Protein AF-0000000087546167 (afdb_homodimer)

pLDDT: mean 98.1, std 2.94, range [64.75, 98.94]

Structure (mmCIF, N/CA/C/O backbone):
data_AF-0000000087546167-model_v1
#
loop_
_entity.id
_entity.type
_entity.pdbx_description
1 polymer 'Gamma carbonic anhydrase family protein'
#
loop_
_atom_site.group_PDB
_atom_site.id
_atom_site.type_symbol
_atom_site.label_atom_id
_atom_site.label_alt_id
_atom_site.label_comp_id
_atom_site.label_asym_id
_atom_site.label_entity_id
_atom_site.label_seq_id
_atom_site.pdbx_PDB_ins_code
_atom_site.Cartn_x
_atom_site.Cartn_y
_atom_site.Cartn_z
_atom_site.occupancy
_atom_site.B_iso_or_equiv
_atom_site.auth_seq_id
_atom_site.auth_comp_id
_atom_site.auth_asym_id
_atom_site.auth_atom_id
_atom_site.pdbx_PDB_model_num
ATOM 1 N N . MET A 1 1 ? 15.227 -7.191 -2.482 1 91.5 1 MET A N 1
ATOM 2 C CA . MET A 1 1 ? 16.188 -8.242 -2.168 1 91.5 1 MET A CA 1
ATOM 3 C C . MET A 1 1 ? 15.711 -9.594 -2.693 1 91.5 1 MET A C 1
ATOM 5 O O . MET A 1 1 ? 14.547 -9.953 -2.516 1 91.5 1 MET A O 1
ATOM 9 N N . LYS A 1 2 ? 16.625 -10.305 -3.436 1 97.31 2 LYS A N 1
ATOM 10 C CA . LYS A 1 2 ? 16.344 -11.641 -3.941 1 97.31 2 LYS A CA 1
ATOM 11 C C . LYS A 1 2 ? 17.188 -12.688 -3.209 1 97.31 2 LYS A C 1
ATOM 13 O O . LYS A 1 2 ? 18.391 -12.508 -3.033 1 97.31 2 LYS A O 1
ATOM 18 N N . TYR A 1 3 ? 16.516 -13.75 -2.732 1 98.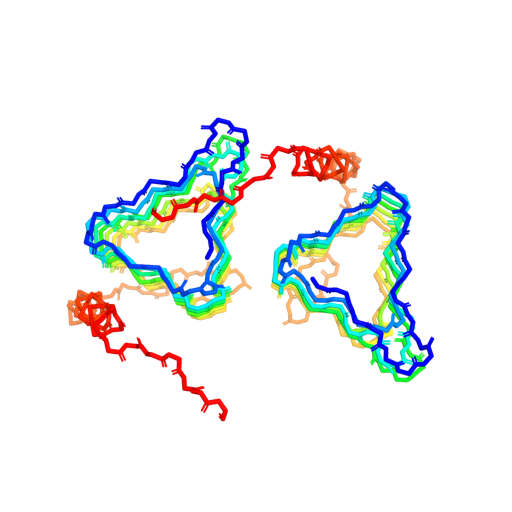31 3 TYR A N 1
ATOM 19 C CA . TYR A 1 3 ? 17.188 -14.789 -1.96 1 98.31 3 TYR A CA 1
ATOM 20 C C . TYR A 1 3 ? 17 -16.156 -2.605 1 98.31 3 TYR A C 1
ATOM 22 O O . TYR A 1 3 ? 15.883 -16.516 -2.984 1 98.31 3 TYR A O 1
ATOM 30 N N . ARG A 1 4 ? 18.109 -16.875 -2.713 1 97.75 4 ARG A N 1
ATOM 31 C CA . ARG A 1 4 ? 18.031 -18.297 -3.014 1 97.75 4 ARG A CA 1
ATOM 32 C C . ARG A 1 4 ? 17.688 -19.094 -1.766 1 97.75 4 ARG A C 1
ATOM 34 O O . ARG A 1 4 ? 18.078 -18.734 -0.655 1 97.75 4 ARG A O 1
ATOM 41 N N . LEU A 1 5 ? 16.953 -20.188 -1.962 1 98.12 5 LEU A N 1
ATOM 42 C CA . LEU A 1 5 ? 16.672 -21.141 -0.89 1 98.12 5 LEU A CA 1
ATOM 43 C C . LEU A 1 5 ? 16.984 -22.562 -1.332 1 98.12 5 LEU A C 1
ATOM 45 O O . LEU A 1 5 ? 16.203 -23.172 -2.051 1 98.12 5 LEU A O 1
ATOM 49 N N . GLY A 1 6 ? 18.172 -23.078 -0.866 1 97.62 6 GLY A N 1
ATOM 50 C CA . GLY A 1 6 ? 18.656 -24.297 -1.492 1 97.62 6 GLY A CA 1
ATOM 51 C C . GLY A 1 6 ? 18.875 -24.156 -2.986 1 97.62 6 GLY A C 1
ATOM 52 O O . GLY A 1 6 ? 19.578 -23.25 -3.43 1 97.62 6 GLY A O 1
ATOM 53 N N . ASP A 1 7 ? 18.234 -25 -3.668 1 97.38 7 ASP A N 1
ATOM 54 C CA . ASP A 1 7 ? 18.406 -24.984 -5.117 1 97.38 7 ASP A CA 1
ATOM 55 C C . ASP A 1 7 ? 17.375 -24.062 -5.77 1 97.38 7 ASP A C 1
ATOM 57 O O . ASP A 1 7 ? 17.5 -23.734 -6.953 1 97.38 7 ASP A O 1
ATOM 61 N N . ALA A 1 8 ? 16.391 -23.688 -5.02 1 97.38 8 ALA A N 1
ATOM 62 C CA . ALA A 1 8 ? 15.344 -22.812 -5.562 1 97.38 8 ALA A CA 1
ATOM 63 C C . ALA A 1 8 ? 15.844 -21.391 -5.715 1 97.38 8 ALA A C 1
ATOM 65 O O . ALA A 1 8 ? 16.5 -20.859 -4.816 1 97.38 8 ALA A O 1
ATOM 66 N N . ARG A 1 9 ? 15.492 -20.766 -6.883 1 98.19 9 ARG A N 1
ATOM 67 C CA . ARG A 1 9 ? 15.984 -19.422 -7.172 1 98.19 9 ARG A CA 1
ATOM 68 C C . ARG A 1 9 ? 14.867 -18.531 -7.727 1 98.19 9 ARG A C 1
ATOM 70 O O . ARG A 1 9 ? 13.938 -19.031 -8.359 1 98.19 9 ARG A O 1
ATOM 77 N N . VAL A 1 10 ? 15.016 -17.266 -7.5 1 98.75 10 VAL A N 1
ATOM 78 C CA . VAL A 1 10 ? 14.156 -16.266 -8.133 1 98.75 10 VAL A CA 1
ATOM 79 C C . VAL A 1 10 ? 14.555 -16.094 -9.594 1 98.75 10 VAL A C 1
ATOM 81 O O . VAL A 1 10 ? 15.727 -15.883 -9.906 1 98.75 10 VAL A O 1
ATOM 84 N N . GLU A 1 11 ? 13.602 -16.25 -10.438 1 98.75 11 GLU A N 1
ATOM 85 C CA . GLU A 1 11 ? 13.82 -16.062 -11.867 1 98.75 11 GLU A CA 1
ATOM 86 C C . GLU A 1 11 ? 13.109 -14.812 -12.375 1 98.75 11 GLU A C 1
ATOM 88 O O . GLU A 1 11 ? 11.891 -14.688 -12.242 1 98.75 11 GLU A O 1
ATOM 93 N N . THR A 1 12 ? 13.836 -13.914 -12.984 1 98.56 12 THR A N 1
ATOM 94 C CA . THR A 1 12 ? 13.227 -12.656 -13.414 1 98.56 12 THR A CA 1
ATOM 95 C C . THR A 1 12 ? 13.523 -12.391 -14.891 1 98.56 12 THR A C 1
ATOM 97 O O . THR A 1 12 ? 14.641 -12.625 -15.359 1 98.56 12 THR A O 1
ATOM 100 N N . HIS A 1 13 ? 12.461 -12.086 -15.656 1 98.62 13 HIS A N 1
ATOM 101 C CA . HIS A 1 13 ? 12.672 -11.555 -17 1 98.62 13 HIS A CA 1
ATOM 102 C C . HIS A 1 13 ? 13.461 -10.25 -16.969 1 98.62 13 HIS A C 1
ATOM 104 O O . HIS A 1 13 ? 13.273 -9.43 -16.062 1 98.62 13 HIS A O 1
ATOM 110 N N . PRO A 1 14 ? 14.289 -9.93 -17.969 1 98.31 14 PRO A N 1
ATOM 111 C CA . PRO A 1 14 ? 15.117 -8.711 -17.969 1 98.31 14 PRO A CA 1
ATOM 112 C C . PRO A 1 14 ? 14.281 -7.434 -17.938 1 98.31 14 PRO A C 1
ATOM 114 O O . PRO A 1 14 ? 14.75 -6.398 -17.453 1 98.31 14 PRO A O 1
ATOM 117 N N . GLN A 1 15 ? 13.07 -7.516 -18.328 1 98.56 15 GLN A N 1
ATOM 118 C CA . GLN A 1 15 ? 12.227 -6.332 -18.375 1 98.56 15 GLN A CA 1
ATOM 119 C C . GLN A 1 15 ? 11.305 -6.262 -17.172 1 98.56 15 GLN A C 1
ATOM 121 O O . GLN A 1 15 ? 10.375 -5.453 -17.125 1 98.56 15 GLN A O 1
ATOM 126 N N . SER A 1 16 ? 11.477 -7.098 -16.219 1 98.81 16 SER A N 1
ATOM 127 C CA . SER A 1 16 ? 10.758 -6.98 -14.953 1 98.81 16 SER A CA 1
ATOM 128 C C . SER A 1 16 ? 11.469 -6.02 -14.008 1 98.81 16 SER A C 1
ATOM 130 O O . SER A 1 16 ? 12.617 -5.645 -14.242 1 98.81 16 SER A O 1
ATOM 132 N N . TRP A 1 17 ? 10.688 -5.594 -13.016 1 98.88 17 TRP A N 1
ATOM 133 C CA . TRP A 1 17 ? 11.289 -4.668 -12.055 1 98.88 17 TRP A CA 1
ATOM 134 C C . TRP A 1 17 ? 10.891 -5.035 -10.633 1 98.88 17 TRP A C 1
ATOM 136 O O . TRP A 1 17 ? 9.734 -5.367 -10.367 1 98.88 17 TRP A O 1
ATOM 146 N N . VAL A 1 18 ? 11.875 -4.953 -9.703 1 98.88 18 VAL A N 1
ATOM 147 C CA . VAL A 1 18 ? 11.656 -5.223 -8.289 1 98.88 18 VAL A CA 1
ATOM 148 C C . VAL A 1 18 ? 12.188 -4.059 -7.453 1 98.88 18 VAL A C 1
ATOM 150 O O . VAL A 1 18 ? 13.344 -3.65 -7.602 1 98.88 18 VAL A O 1
ATOM 153 N N . ALA A 1 19 ? 11.289 -3.5 -6.578 1 98.69 19 ALA A N 1
ATOM 154 C CA . ALA A 1 19 ? 11.711 -2.426 -5.684 1 98.69 19 ALA A CA 1
ATOM 155 C C . ALA A 1 19 ? 12.867 -2.873 -4.797 1 98.69 19 ALA A C 1
ATOM 157 O O . ALA A 1 19 ? 12.953 -4.043 -4.422 1 98.69 19 ALA A O 1
ATOM 158 N N . PRO A 1 20 ? 13.727 -1.976 -4.309 1 97.56 20 PRO A N 1
ATOM 159 C CA . PRO A 1 20 ? 14.969 -2.32 -3.613 1 97.56 20 PRO A CA 1
ATOM 160 C C . PRO A 1 20 ? 14.727 -3.09 -2.316 1 97.56 20 PRO A C 1
ATOM 162 O O . PRO A 1 20 ? 15.57 -3.885 -1.899 1 97.56 20 PRO A O 1
ATOM 165 N N . ASN A 1 21 ? 13.625 -2.793 -1.69 1 97.75 21 ASN A N 1
ATOM 166 C CA . ASN A 1 21 ? 13.422 -3.424 -0.39 1 97.75 21 ASN A CA 1
ATOM 167 C C . ASN A 1 21 ? 12.297 -4.445 -0.431 1 97.75 21 ASN A C 1
ATOM 169 O O . ASN A 1 21 ? 11.703 -4.77 0.603 1 97.75 21 ASN A O 1
ATOM 173 N N . ALA A 1 22 ? 11.891 -4.855 -1.634 1 98.56 22 ALA A N 1
ATOM 174 C CA . ALA A 1 22 ? 11.016 -6.027 -1.736 1 98.56 22 ALA A CA 1
ATOM 175 C C . ALA A 1 22 ? 11.797 -7.312 -1.476 1 98.56 22 ALA A C 1
ATOM 177 O O . ALA A 1 22 ? 13.008 -7.367 -1.692 1 98.56 22 ALA A O 1
ATOM 178 N N . THR A 1 23 ? 11.031 -8.344 -0.945 1 98.81 23 THR A N 1
ATOM 179 C CA . THR A 1 23 ? 11.672 -9.617 -0.63 1 98.81 23 THR A CA 1
ATOM 180 C C . THR A 1 23 ? 11.109 -10.734 -1.497 1 98.81 23 THR A C 1
ATOM 182 O O . THR A 1 23 ? 9.914 -11.031 -1.433 1 98.81 23 THR A O 1
ATOM 185 N N . LEU A 1 24 ? 11.953 -11.297 -2.318 1 98.88 24 LEU A N 1
ATOM 186 C CA . LEU A 1 24 ? 11.602 -12.461 -3.125 1 98.88 24 LEU A CA 1
ATOM 187 C C . LEU A 1 24 ? 12.477 -13.656 -2.768 1 98.88 24 LEU A C 1
ATOM 189 O O . LEU A 1 24 ? 13.711 -13.555 -2.781 1 98.88 24 LEU A O 1
ATOM 193 N N . VAL A 1 25 ? 11.82 -14.805 -2.438 1 98.88 25 VAL A N 1
ATOM 194 C CA . VAL A 1 25 ? 12.57 -15.945 -1.921 1 98.88 25 VAL A CA 1
ATOM 195 C C . VAL A 1 25 ? 12.234 -17.203 -2.727 1 98.88 25 VAL A C 1
ATOM 197 O O . VAL A 1 25 ? 11.078 -17.609 -2.803 1 98.88 25 VAL A O 1
ATOM 200 N N . GLY A 1 26 ? 13.242 -17.844 -3.264 1 98.62 26 GLY A N 1
ATOM 201 C CA . GLY A 1 26 ? 13.086 -19.188 -3.801 1 98.62 26 GLY A CA 1
ATOM 202 C C . GLY A 1 26 ? 12.289 -19.219 -5.086 1 98.62 26 GLY A C 1
ATOM 203 O O . GLY A 1 26 ? 12.578 -18.484 -6.027 1 98.62 26 GLY A O 1
ATOM 204 N N . LYS A 1 27 ? 11.156 -20.031 -5.141 1 98.69 27 LYS A N 1
ATOM 205 C CA . LYS A 1 27 ? 10.391 -20.328 -6.352 1 98.69 27 LYS A CA 1
ATOM 206 C C . LYS A 1 27 ? 9.469 -19.172 -6.715 1 98.69 27 LYS A C 1
ATOM 208 O O . LYS A 1 27 ? 8.25 -19.281 -6.609 1 98.69 27 LYS A O 1
ATOM 213 N N . VAL A 1 28 ? 10.102 -18.141 -7.219 1 98.94 28 VAL A N 1
ATOM 214 C CA . VAL A 1 28 ? 9.391 -16.969 -7.723 1 98.94 28 VAL A CA 1
ATOM 215 C C . VAL A 1 28 ? 9.82 -16.688 -9.164 1 98.94 28 VAL A C 1
ATOM 217 O O . VAL A 1 28 ? 11.008 -16.719 -9.477 1 98.94 28 VAL A O 1
ATOM 220 N N . ARG A 1 29 ? 8.812 -16.5 -10 1 98.94 29 ARG A N 1
ATOM 221 C CA . ARG A 1 29 ? 9.094 -16.172 -11.398 1 98.94 29 ARG A CA 1
ATOM 222 C C . ARG A 1 29 ? 8.367 -14.906 -11.82 1 98.94 29 ARG A C 1
ATOM 224 O O . ARG A 1 29 ? 7.148 -14.797 -11.656 1 98.94 29 ARG A O 1
ATOM 231 N N . LEU A 1 30 ? 9.133 -13.922 -12.328 1 98.94 30 LEU A N 1
ATOM 232 C CA . LEU A 1 30 ? 8.586 -12.695 -12.891 1 98.94 30 LEU A CA 1
ATOM 233 C C . LEU A 1 30 ? 8.703 -12.695 -14.414 1 98.94 30 LEU A C 1
ATOM 235 O O . LEU A 1 30 ? 9.805 -12.789 -14.953 1 98.94 30 LEU A O 1
ATOM 239 N N . GLU A 1 31 ? 7.574 -12.57 -15.039 1 98.94 31 GLU A N 1
ATOM 240 C CA . GLU A 1 31 ? 7.555 -12.531 -16.5 1 98.94 31 GLU A CA 1
ATOM 241 C C . GLU A 1 31 ? 7.805 -11.117 -17.016 1 98.94 31 GLU A C 1
ATOM 243 O O . GLU A 1 31 ? 8.047 -10.195 -16.234 1 98.94 31 GLU A O 1
ATOM 248 N N . GLU A 1 32 ? 7.781 -10.992 -18.391 1 98.88 32 GLU A N 1
ATOM 249 C CA . GLU A 1 32 ? 8.07 -9.727 -19.062 1 98.88 32 GLU A CA 1
ATOM 250 C C . GLU A 1 32 ? 7.141 -8.617 -18.562 1 98.88 32 GLU A C 1
ATOM 252 O O . GLU A 1 32 ? 5.918 -8.789 -18.547 1 98.88 32 GLU A O 1
ATOM 257 N N . GLY A 1 33 ? 7.727 -7.496 -18.141 1 98.75 33 GLY A N 1
ATOM 258 C CA . GLY A 1 33 ? 6.949 -6.332 -17.734 1 98.75 33 GLY A CA 1
ATOM 259 C C . GLY A 1 33 ? 6.352 -6.453 -16.359 1 98.75 33 GLY A C 1
ATOM 260 O O . GLY A 1 33 ? 5.699 -5.523 -15.867 1 98.75 33 GLY A O 1
ATOM 261 N N . ALA A 1 34 ? 6.559 -7.574 -15.656 1 98.94 34 ALA A N 1
ATOM 262 C CA . ALA A 1 34 ? 6.082 -7.75 -14.289 1 98.94 34 ALA A CA 1
ATOM 263 C C . ALA A 1 34 ? 6.855 -6.855 -13.32 1 98.94 34 ALA A C 1
ATOM 265 O O . ALA A 1 34 ? 8.031 -6.566 -13.539 1 98.94 34 ALA A O 1
ATOM 266 N N . SER A 1 35 ? 6.191 -6.445 -12.281 1 98.94 35 SER A N 1
ATOM 267 C CA . SER A 1 35 ? 6.879 -5.605 -11.305 1 98.94 35 SER A CA 1
ATOM 268 C C . SER A 1 35 ? 6.418 -5.914 -9.883 1 98.94 35 SER A C 1
ATOM 270 O O . SER A 1 35 ? 5.266 -6.281 -9.664 1 98.94 35 SER A O 1
ATOM 272 N N . VAL A 1 36 ? 7.316 -5.805 -8.883 1 98.94 36 VAL A N 1
ATOM 273 C CA . VAL A 1 36 ? 7.086 -5.988 -7.453 1 98.94 36 VAL A CA 1
ATOM 274 C C . VAL A 1 36 ? 7.551 -4.754 -6.691 1 98.94 36 VAL A C 1
ATOM 276 O O . VAL A 1 36 ? 8.711 -4.348 -6.801 1 98.94 36 VAL A O 1
ATOM 279 N N . TRP A 1 37 ? 6.672 -4.23 -5.906 1 98.88 37 TRP A N 1
ATOM 280 C CA . TRP A 1 37 ? 6.883 -2.885 -5.383 1 98.88 37 TRP A CA 1
ATOM 281 C C . TRP A 1 37 ? 7.293 -2.932 -3.914 1 98.88 37 TRP A C 1
ATOM 283 O O . TRP A 1 37 ? 7.57 -4.004 -3.375 1 98.88 37 TRP A O 1
ATOM 293 N N . PHE A 1 38 ? 7.32 -1.803 -3.246 1 98.75 38 PHE A N 1
ATOM 294 C CA . PHE A 1 38 ? 8.07 -1.625 -2.008 1 98.75 38 PHE A CA 1
ATOM 295 C C . PHE A 1 38 ? 7.457 -2.449 -0.881 1 98.75 38 PHE A C 1
ATOM 297 O O . PHE A 1 38 ? 6.238 -2.449 -0.696 1 98.75 38 PHE A O 1
ATOM 304 N N . ASN A 1 39 ? 8.312 -3.15 -0.077 1 98.56 39 ASN A N 1
ATOM 305 C CA . ASN A 1 39 ? 8.008 -3.928 1.119 1 98.56 39 ASN A CA 1
ATOM 306 C C . ASN A 1 39 ? 7.141 -5.141 0.792 1 98.56 39 ASN A C 1
ATOM 308 O O . ASN A 1 39 ? 6.633 -5.809 1.695 1 98.56 39 ASN A O 1
ATOM 312 N N . ALA A 1 40 ? 6.938 -5.445 -0.465 1 98.88 40 ALA A N 1
ATOM 313 C CA . ALA A 1 40 ? 6.258 -6.695 -0.794 1 98.88 40 ALA A CA 1
ATOM 314 C C . ALA A 1 40 ? 7.125 -7.898 -0.442 1 98.88 40 ALA A C 1
ATOM 316 O O . ALA A 1 40 ? 8.359 -7.828 -0.507 1 98.88 40 ALA A O 1
ATOM 317 N N . VAL A 1 41 ? 6.441 -8.969 -0.028 1 98.94 41 VAL A N 1
ATOM 318 C CA . VAL A 1 41 ? 7.125 -10.219 0.276 1 98.94 41 VAL A CA 1
ATOM 319 C C . VAL A 1 41 ? 6.516 -11.359 -0.541 1 98.94 41 VAL A C 1
ATOM 321 O O . VAL A 1 41 ? 5.332 -11.664 -0.396 1 98.94 41 VAL A O 1
ATOM 324 N N . LEU A 1 42 ? 7.27 -11.922 -1.456 1 98.94 42 LEU A N 1
ATOM 325 C CA . LEU A 1 42 ? 6.922 -13.141 -2.17 1 98.94 42 LEU A CA 1
ATOM 326 C C . LEU A 1 42 ? 7.793 -14.305 -1.706 1 98.94 42 LEU A C 1
ATOM 328 O O . LEU A 1 42 ? 8.969 -14.391 -2.064 1 98.94 42 LEU A O 1
ATOM 332 N N . ARG A 1 43 ? 7.219 -15.133 -0.896 1 98.94 43 ARG A N 1
ATOM 333 C CA . ARG A 1 43 ? 7.984 -16.234 -0.327 1 98.94 43 ARG A CA 1
ATOM 334 C C . ARG A 1 43 ? 7.621 -17.562 -0.995 1 98.94 43 ARG A C 1
ATOM 336 O O . ARG A 1 43 ? 6.68 -18.234 -0.577 1 98.94 43 ARG A O 1
ATOM 343 N N . GLY A 1 44 ? 8.391 -17.938 -1.988 1 98.5 44 GLY A N 1
ATOM 344 C CA . GLY A 1 44 ? 8.195 -19.156 -2.748 1 98.5 44 GLY A CA 1
ATOM 345 C C . GLY A 1 44 ? 8.961 -20.344 -2.182 1 98.5 44 GLY A C 1
ATOM 346 O O . GLY A 1 44 ? 9.703 -21.016 -2.906 1 98.5 44 GLY A O 1
ATOM 347 N N . ASP A 1 45 ? 8.75 -20.688 -0.91 1 98.25 45 ASP A N 1
ATOM 348 C CA . ASP A 1 45 ? 9.484 -21.75 -0.237 1 98.25 45 ASP A CA 1
ATOM 349 C C . ASP A 1 45 ? 8.758 -23.094 -0.362 1 98.25 45 ASP A C 1
ATOM 351 O O . ASP A 1 45 ? 9.32 -24.141 -0.065 1 98.25 45 ASP A O 1
ATOM 355 N N . ASN A 1 46 ? 7.457 -23.078 -0.791 1 98.06 46 ASN A N 1
ATOM 356 C CA . ASN A 1 46 ? 6.676 -24.297 -0.923 1 98.06 46 ASN A CA 1
ATOM 357 C C . ASN A 1 46 ? 6.367 -24.609 -2.385 1 98.06 46 ASN A C 1
ATOM 359 O O . ASN A 1 46 ? 6.715 -25.688 -2.883 1 98.06 46 ASN A O 1
ATOM 363 N N . GLU A 1 47 ? 5.652 -23.75 -3.045 1 98.44 47 GLU A N 1
ATOM 364 C CA . GLU A 1 47 ? 5.219 -23.859 -4.434 1 98.44 47 GLU A CA 1
ATOM 365 C C . GLU A 1 47 ? 5.617 -22.625 -5.234 1 98.44 47 GLU A C 1
ATOM 367 O O . GLU A 1 47 ? 6.043 -21.625 -4.664 1 98.44 47 GLU A O 1
ATOM 372 N N . LEU A 1 48 ? 5.48 -22.703 -6.531 1 98.81 48 LEU A N 1
ATOM 373 C CA . LEU A 1 48 ? 5.812 -21.609 -7.426 1 98.81 48 LEU A CA 1
ATOM 374 C C . LEU A 1 48 ? 4.855 -20.438 -7.223 1 98.81 48 LEU A C 1
ATOM 376 O O . LEU A 1 48 ? 3.646 -20.625 -7.094 1 98.81 48 LEU A O 1
ATOM 380 N N . ILE A 1 49 ? 5.375 -19.234 -7.129 1 98.94 49 ILE A N 1
ATOM 381 C CA . ILE A 1 49 ? 4.648 -17.984 -7.293 1 98.94 49 ILE A CA 1
ATOM 382 C C . ILE A 1 49 ? 4.988 -17.359 -8.648 1 98.94 49 ILE A C 1
ATOM 384 O O . ILE A 1 49 ? 6.113 -16.922 -8.867 1 98.94 49 ILE A O 1
ATOM 388 N N . LEU A 1 50 ? 4.07 -17.375 -9.539 1 98.94 50 LEU A N 1
ATOM 389 C CA . LEU A 1 50 ? 4.258 -16.859 -10.891 1 98.94 50 LEU A CA 1
ATOM 390 C C . LEU A 1 50 ? 3.555 -15.508 -11.055 1 98.94 50 LEU A C 1
ATOM 392 O O . LEU A 1 50 ? 2.342 -15.406 -10.852 1 98.94 50 LEU A O 1
ATOM 396 N N . ILE A 1 51 ? 4.332 -14.477 -11.375 1 98.94 51 ILE A N 1
ATOM 397 C CA . ILE A 1 51 ? 3.77 -13.18 -11.75 1 98.94 51 ILE A CA 1
ATOM 398 C C . ILE A 1 51 ? 3.795 -13.031 -13.273 1 98.94 51 ILE A C 1
ATOM 400 O O . ILE A 1 51 ? 4.863 -12.906 -13.867 1 98.94 51 ILE A O 1
ATOM 404 N N . GLY A 1 52 ? 2.631 -12.969 -13.875 1 98.94 52 GLY A N 1
ATOM 405 C CA . GLY A 1 52 ? 2.508 -13.008 -15.32 1 98.94 52 GLY A CA 1
ATOM 406 C C . GLY A 1 52 ? 2.908 -11.703 -15.984 1 98.94 52 GLY A C 1
ATOM 407 O O . GLY A 1 52 ? 3.209 -10.719 -15.305 1 98.94 52 GLY A O 1
ATOM 408 N N . LYS A 1 53 ? 2.809 -11.75 -17.344 1 98.94 53 LYS A N 1
ATOM 409 C CA . LYS A 1 53 ? 3.227 -10.633 -18.188 1 98.94 53 LYS A CA 1
ATOM 410 C C . LYS A 1 53 ? 2.484 -9.359 -17.812 1 98.94 53 LYS A C 1
ATOM 412 O O . LYS A 1 53 ? 1.262 -9.359 -17.672 1 98.94 53 LYS A O 1
ATOM 417 N N . ASP A 1 54 ? 3.193 -8.219 -17.578 1 98.88 54 ASP A N 1
ATOM 418 C CA . ASP A 1 54 ? 2.678 -6.863 -17.391 1 98.88 54 ASP A CA 1
ATOM 419 C C . ASP A 1 54 ? 1.861 -6.754 -16.109 1 98.88 54 ASP A C 1
ATOM 421 O O . ASP A 1 54 ? 1.104 -5.801 -15.922 1 98.88 54 ASP A O 1
ATOM 425 N N . SER A 1 55 ? 1.952 -7.758 -15.211 1 98.94 55 SER A N 1
ATOM 426 C CA . SER A 1 55 ? 1.255 -7.719 -13.93 1 98.94 55 SER A CA 1
ATOM 427 C C . SER A 1 55 ? 2.086 -7.004 -12.875 1 98.94 55 SER A C 1
ATOM 429 O O . SER A 1 55 ? 3.309 -6.906 -13 1 98.94 55 SER A O 1
ATOM 431 N N . ASN A 1 56 ? 1.42 -6.453 -11.891 1 98.94 56 ASN A N 1
ATOM 432 C CA . ASN A 1 56 ? 2.115 -5.715 -10.844 1 98.94 56 ASN A CA 1
ATOM 433 C C . ASN A 1 56 ? 1.638 -6.125 -9.453 1 98.94 56 ASN A C 1
ATOM 435 O O . ASN A 1 56 ? 0.448 -6.375 -9.25 1 98.94 56 ASN A O 1
ATOM 439 N N . VAL A 1 57 ? 2.578 -6.27 -8.469 1 98.94 57 VAL A N 1
ATOM 440 C CA . VAL A 1 57 ? 2.365 -6.539 -7.055 1 98.94 57 VAL A CA 1
ATOM 441 C C . VAL A 1 57 ? 2.725 -5.301 -6.234 1 98.94 57 VAL A C 1
ATOM 443 O O . VAL A 1 57 ? 3.904 -4.98 -6.066 1 98.94 57 VAL A O 1
ATOM 446 N N . GLN A 1 58 ? 1.719 -4.66 -5.68 1 98.88 58 GLN A N 1
ATOM 447 C CA . GLN A 1 58 ? 1.912 -3.311 -5.156 1 98.88 58 GLN A CA 1
ATOM 448 C C . GLN A 1 58 ? 2.428 -3.346 -3.721 1 98.88 58 GLN A C 1
ATOM 450 O O . GLN A 1 58 ? 2.641 -4.422 -3.158 1 98.88 58 GLN A O 1
ATOM 455 N N . ASP A 1 59 ? 2.65 -2.186 -3.158 1 98.88 59 ASP A N 1
ATOM 456 C CA . ASP A 1 59 ? 3.375 -1.979 -1.909 1 98.88 59 ASP A CA 1
ATOM 457 C C . ASP A 1 59 ? 2.762 -2.799 -0.776 1 98.88 59 ASP A C 1
ATOM 459 O O . ASP A 1 59 ? 1.543 -2.803 -0.595 1 98.88 59 ASP A O 1
ATOM 463 N N . GLY A 1 60 ? 3.625 -3.525 -0.011 1 98.75 60 GLY A N 1
ATOM 464 C CA . GLY A 1 60 ? 3.238 -4.164 1.237 1 98.75 60 GLY A CA 1
ATOM 465 C C . GLY A 1 60 ? 2.535 -5.492 1.035 1 98.75 60 GLY A C 1
ATOM 466 O O . GLY A 1 60 ? 2.199 -6.176 2.004 1 98.75 60 GLY A O 1
ATOM 467 N N . THR A 1 61 ? 2.355 -5.898 -0.177 1 98.88 61 THR A N 1
ATOM 468 C CA . THR A 1 61 ? 1.649 -7.141 -0.474 1 98.88 61 THR A CA 1
ATOM 469 C C . THR A 1 61 ? 2.459 -8.344 -0.008 1 98.88 61 THR A C 1
ATOM 471 O O . THR A 1 61 ? 3.686 -8.367 -0.138 1 98.88 61 THR A O 1
ATOM 474 N N . VAL A 1 62 ? 1.718 -9.328 0.527 1 98.94 62 VAL A N 1
ATOM 475 C CA . VAL A 1 62 ? 2.354 -10.578 0.922 1 98.94 62 VAL A CA 1
ATOM 476 C C . VAL A 1 62 ? 1.773 -11.734 0.109 1 98.94 62 VAL A C 1
ATOM 478 O O . VAL A 1 62 ? 0.553 -11.867 -0.011 1 98.94 62 VAL A O 1
ATOM 481 N N . MET A 1 63 ? 2.66 -12.555 -0.486 1 98.94 63 MET A N 1
ATOM 482 C CA . MET A 1 63 ? 2.266 -13.742 -1.234 1 98.94 63 MET A CA 1
ATOM 483 C C . MET A 1 63 ? 2.975 -14.984 -0.7 1 98.94 63 MET A C 1
ATOM 485 O O . MET A 1 63 ? 4.191 -14.977 -0.509 1 98.94 63 MET A O 1
ATOM 489 N N . HIS A 1 64 ? 2.191 -16 -0.449 1 98.94 64 HIS A N 1
ATOM 490 C CA . HIS A 1 64 ? 2.729 -17.266 0.052 1 98.94 64 HIS A CA 1
ATOM 491 C C . HIS A 1 64 ? 1.943 -18.453 -0.49 1 98.94 64 HIS A C 1
ATOM 493 O O . HIS A 1 64 ? 0.897 -18.281 -1.118 1 98.94 64 HIS A O 1
ATOM 499 N N . THR A 1 65 ? 2.516 -19.641 -0.394 1 98.62 65 THR A N 1
ATOM 500 C CA . THR A 1 65 ? 1.884 -20.844 -0.916 1 98.62 65 THR A CA 1
ATOM 501 C C . THR A 1 65 ? 1.955 -21.969 0.105 1 98.62 65 THR A C 1
ATOM 503 O O . THR A 1 65 ? 2.859 -22 0.942 1 98.62 65 THR A O 1
ATOM 506 N N . ASP A 1 66 ? 0.981 -22.766 0.094 1 98.38 66 ASP A N 1
ATOM 507 C CA . ASP A 1 66 ? 1.049 -24.094 0.72 1 98.38 66 ASP A CA 1
ATOM 508 C C . ASP A 1 66 ? 1.364 -25.172 -0.311 1 98.38 66 ASP A C 1
ATOM 510 O O . ASP A 1 66 ? 1.145 -24.969 -1.509 1 98.38 66 ASP A O 1
ATOM 514 N N . MET A 1 67 ? 1.861 -26.297 0.326 1 98.12 67 MET A N 1
ATOM 515 C CA . MET A 1 67 ? 2.127 -27.406 -0.579 1 98.12 67 MET A CA 1
ATOM 516 C C . MET A 1 67 ? 0.868 -27.797 -1.349 1 98.12 67 MET A C 1
ATOM 518 O O . MET A 1 67 ? -0.199 -27.969 -0.756 1 98.12 67 MET A O 1
ATOM 522 N N . GLY A 1 68 ? 0.955 -27.922 -2.68 1 98.38 68 GLY A N 1
ATOM 523 C CA . GLY A 1 68 ? -0.175 -28.312 -3.512 1 98.38 68 GLY A CA 1
ATOM 524 C C . GLY A 1 68 ? -0.996 -27.125 -3.988 1 98.38 68 GLY A C 1
ATOM 525 O O . GLY A 1 68 ? -1.92 -27.297 -4.789 1 98.38 68 GLY A O 1
ATOM 526 N N . PHE A 1 69 ? -0.671 -25.953 -3.516 1 98.62 69 PHE A N 1
ATOM 527 C CA . PHE A 1 69 ? -1.382 -24.734 -3.898 1 98.62 69 PHE A CA 1
ATOM 528 C C . PHE A 1 69 ? -0.413 -23.688 -4.43 1 98.62 69 PHE A C 1
ATOM 530 O O . PHE A 1 69 ? -0.065 -22.734 -3.717 1 98.62 69 PHE A O 1
ATOM 537 N N . PRO A 1 70 ? -0.003 -23.812 -5.684 1 98.88 70 PRO A N 1
ATOM 538 C CA . PRO A 1 70 ? 0.798 -22.734 -6.281 1 98.88 70 PRO A CA 1
ATOM 539 C C . PRO A 1 70 ? 0.024 -21.422 -6.414 1 98.88 70 PRO A C 1
ATOM 541 O O . PRO A 1 70 ? -1.195 -21.406 -6.23 1 98.88 70 PRO A O 1
ATOM 544 N N . LEU A 1 71 ? 0.645 -20.359 -6.559 1 98.94 71 LEU A N 1
ATOM 545 C CA . LEU A 1 71 ? 0.054 -19.031 -6.77 1 98.94 71 LEU A CA 1
ATOM 546 C C . LEU A 1 71 ? 0.36 -18.516 -8.172 1 98.94 71 LEU A C 1
ATOM 548 O O . LEU A 1 71 ? 1.52 -18.266 -8.5 1 98.94 71 LEU A O 1
ATOM 552 N N . THR A 1 72 ? -0.674 -18.375 -8.984 1 98.94 72 THR A N 1
ATOM 553 C CA . THR A 1 72 ? -0.506 -18.016 -10.383 1 98.94 72 THR A CA 1
ATOM 554 C C . THR A 1 72 ? -1.262 -16.719 -10.695 1 98.94 72 THR A C 1
ATOM 556 O O . THR A 1 72 ? -2.49 -16.688 -10.609 1 98.94 72 THR A O 1
ATOM 559 N N . ILE A 1 73 ? -0.531 -15.711 -11.078 1 98.94 73 ILE A N 1
ATOM 560 C CA . ILE A 1 73 ? -1.078 -14.438 -11.531 1 98.94 73 ILE A CA 1
ATOM 561 C C . ILE A 1 73 ? -1 -14.359 -13.055 1 98.94 73 ILE A C 1
ATOM 563 O O . ILE A 1 73 ? 0.076 -14.516 -13.633 1 98.94 73 ILE A O 1
ATOM 567 N N . GLY A 1 74 ? -2.107 -14.078 -13.719 1 98.94 74 GLY A N 1
ATOM 568 C CA . GLY A 1 74 ? -2.16 -14 -15.172 1 98.94 74 GLY A CA 1
ATOM 569 C C . GLY A 1 74 ? -1.537 -12.734 -15.719 1 98.94 74 GLY A C 1
ATOM 570 O O . GLY A 1 74 ? -0.707 -12.102 -15.062 1 98.94 74 GLY A O 1
ATOM 571 N N . THR A 1 75 ? -1.928 -12.367 -16.984 1 98.94 75 THR A N 1
ATOM 572 C CA . THR A 1 75 ? -1.416 -11.203 -17.703 1 98.94 75 THR A CA 1
ATOM 57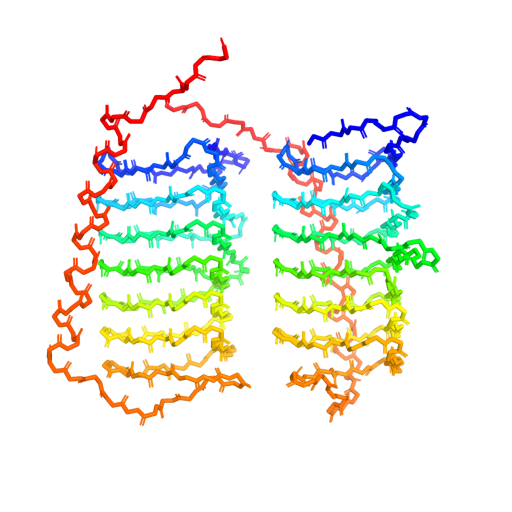3 C C . THR A 1 75 ? -2.15 -9.938 -17.281 1 98.94 75 THR A C 1
ATOM 575 O O . THR A 1 75 ? -3.377 -9.938 -17.156 1 98.94 75 THR A O 1
ATOM 578 N N . GLY A 1 76 ? -1.42 -8.867 -17.094 1 98.88 76 GLY A N 1
ATOM 579 C CA . GLY A 1 76 ? -2.023 -7.559 -16.875 1 98.88 76 GLY A CA 1
ATOM 580 C C . GLY A 1 76 ? -2.855 -7.492 -15.609 1 98.88 76 GLY A C 1
ATOM 581 O O . GLY A 1 76 ? -3.902 -6.84 -15.586 1 98.88 76 GLY A O 1
ATOM 582 N N . VAL A 1 77 ? -2.475 -8.242 -14.617 1 98.94 77 VAL A N 1
ATOM 583 C CA . VAL A 1 77 ? -3.189 -8.242 -13.344 1 98.94 77 VAL A CA 1
ATOM 584 C C . VAL A 1 77 ? -2.607 -7.168 -12.422 1 98.94 77 VAL A C 1
ATOM 586 O O . VAL A 1 77 ? -1.394 -6.953 -12.398 1 98.94 77 VAL A O 1
ATOM 589 N N . THR A 1 78 ? -3.484 -6.512 -11.672 1 98.88 78 THR A N 1
ATOM 590 C CA . THR A 1 78 ? -3.088 -5.543 -10.656 1 98.88 78 THR A CA 1
ATOM 591 C C . THR A 1 78 ? -3.4 -6.066 -9.258 1 98.88 78 THR A C 1
ATOM 593 O O . THR A 1 78 ? -4.562 -6.297 -8.922 1 98.88 78 THR A O 1
ATOM 596 N N . ILE A 1 79 ? -2.344 -6.285 -8.445 1 98.94 79 ILE A N 1
ATOM 597 C CA . ILE A 1 79 ? -2.516 -6.676 -7.051 1 98.94 79 ILE A CA 1
ATOM 598 C C . ILE A 1 79 ? -2.344 -5.457 -6.145 1 98.94 79 ILE A C 1
ATOM 600 O O . ILE A 1 79 ? -1.227 -4.977 -5.949 1 98.94 79 ILE A O 1
ATOM 604 N N . GLY A 1 80 ? -3.445 -5.047 -5.547 1 98.75 80 GLY A N 1
ATOM 605 C CA . GLY A 1 80 ? -3.496 -3.775 -4.84 1 98.75 80 GLY A CA 1
ATOM 606 C C . GLY A 1 80 ? -2.643 -3.754 -3.586 1 98.75 80 GLY A C 1
ATOM 607 O O . GLY A 1 80 ? -2.232 -4.805 -3.09 1 98.75 80 GLY A O 1
ATOM 608 N N . HIS A 1 81 ? -2.424 -2.504 -3.064 1 98.88 81 HIS A N 1
ATOM 609 C CA . HIS A 1 81 ? -1.601 -2.279 -1.881 1 98.88 81 HIS A CA 1
ATOM 610 C C . HIS A 1 81 ? -2.057 -3.156 -0.719 1 98.88 81 HIS A C 1
ATOM 612 O O . HIS A 1 81 ? -3.258 -3.311 -0.487 1 98.88 81 HIS A O 1
ATOM 618 N N . ASN A 1 82 ? -1.101 -3.773 0.02 1 98.75 82 ASN A N 1
ATOM 619 C CA . ASN A 1 82 ? -1.294 -4.492 1.274 1 98.75 82 ASN A CA 1
ATOM 620 C C . ASN A 1 82 ? -2.188 -5.715 1.088 1 98.75 82 ASN A C 1
ATOM 622 O O . ASN A 1 82 ? -2.709 -6.262 2.061 1 98.75 82 ASN A O 1
ATOM 626 N N . ALA A 1 83 ? -2.441 -6.156 -0.166 1 98.88 83 ALA A N 1
ATOM 627 C CA . ALA A 1 83 ? -3.195 -7.391 -0.366 1 98.88 83 ALA A CA 1
ATOM 628 C C . ALA A 1 83 ? -2.414 -8.594 0.143 1 98.88 83 ALA A C 1
ATOM 630 O O . ALA A 1 83 ? -1.192 -8.531 0.303 1 98.88 83 ALA A O 1
ATOM 631 N N . MET A 1 84 ? -3.166 -9.641 0.47 1 98.88 84 MET A N 1
ATOM 632 C CA . MET A 1 84 ? -2.582 -10.914 0.885 1 98.88 84 MET A CA 1
ATOM 633 C C . MET A 1 84 ? -3.121 -12.062 0.039 1 98.88 84 MET A C 1
ATOM 635 O O . MET A 1 84 ? -4.328 -12.305 0.011 1 98.88 84 MET A O 1
ATOM 639 N N . LEU A 1 85 ? -2.256 -12.797 -0.674 1 98.94 85 LEU A N 1
ATOM 640 C CA . LEU A 1 85 ? -2.668 -13.914 -1.513 1 98.94 85 LEU A CA 1
ATOM 641 C C . LEU A 1 85 ? -1.985 -15.203 -1.07 1 98.94 85 LEU A C 1
ATOM 643 O O . LEU A 1 85 ? -0.761 -15.25 -0.93 1 98.94 85 LEU A O 1
ATOM 647 N N . HIS A 1 86 ? -2.771 -16.188 -0.815 1 98.81 86 HIS A N 1
ATOM 648 C CA . HIS A 1 86 ? -2.281 -17.516 -0.478 1 98.81 86 HIS A CA 1
ATOM 649 C C . HIS A 1 86 ? -2.65 -18.531 -1.557 1 98.81 86 HIS A C 1
ATOM 651 O O . HIS A 1 86 ? -3.822 -18.875 -1.71 1 98.81 86 HIS A O 1
ATOM 657 N N . GLY A 1 87 ? -1.848 -19.188 -2.217 1 98.62 87 GLY A N 1
ATOM 658 C CA . GLY A 1 87 ? -1.967 -20.234 -3.219 1 98.62 87 GLY A CA 1
ATOM 659 C C . GLY A 1 87 ? -3.256 -20.156 -4.016 1 98.62 87 GLY A C 1
ATOM 660 O O . GLY A 1 87 ? -4.125 -21.031 -3.887 1 98.62 87 GLY A O 1
ATOM 661 N N . CYS A 1 88 ? -3.414 -19.266 -4.891 1 98.88 88 CYS A N 1
ATOM 662 C CA . CYS A 1 88 ? -4.617 -19.031 -5.684 1 98.88 88 CYS A CA 1
ATOM 663 C C . CYS A 1 88 ? -4.262 -18.734 -7.137 1 98.88 88 CYS A C 1
ATOM 665 O O . CYS A 1 88 ? -3.084 -18.688 -7.492 1 98.88 88 CYS A O 1
ATOM 667 N N . THR A 1 89 ? -5.285 -18.641 -7.961 1 98.94 89 THR A N 1
ATOM 668 C CA . THR A 1 89 ? -5.137 -18.266 -9.367 1 98.94 89 THR A CA 1
ATOM 669 C C . THR A 1 89 ? -5.949 -17.016 -9.68 1 98.94 89 THR A C 1
ATOM 671 O O . THR A 1 89 ? -7.109 -16.906 -9.266 1 98.94 89 THR A O 1
ATOM 674 N N . VAL A 1 90 ? -5.348 -16.078 -10.352 1 98.94 90 VAL A N 1
ATOM 675 C CA . VAL A 1 90 ? -6.016 -14.859 -10.773 1 98.94 90 VAL A CA 1
ATOM 676 C C . VAL A 1 90 ? -5.934 -14.719 -12.289 1 98.94 90 VAL A C 1
ATOM 678 O O . VAL A 1 90 ? -4.84 -14.719 -12.859 1 98.94 90 VAL A O 1
ATOM 681 N N . GLY A 1 91 ? -7.074 -14.555 -12.953 1 98.94 91 GLY A N 1
ATOM 682 C CA . GLY A 1 91 ? -7.148 -14.469 -14.406 1 98.94 91 GLY A CA 1
ATOM 683 C C . GLY A 1 91 ? -6.727 -13.117 -14.945 1 98.94 91 GLY A C 1
ATOM 684 O O . GLY A 1 91 ? -6.648 -12.141 -14.195 1 98.94 91 GLY A O 1
ATOM 685 N N . ASP A 1 92 ? -6.559 -13.086 -16.312 1 98.94 92 ASP A N 1
ATOM 686 C CA . ASP A 1 92 ? -5.984 -11.93 -17.016 1 98.94 92 ASP A CA 1
ATOM 687 C C . ASP A 1 92 ? -6.805 -10.672 -16.75 1 98.94 92 ASP A C 1
ATOM 689 O O . ASP A 1 92 ? -8.039 -10.719 -16.75 1 98.94 92 ASP A O 1
ATOM 693 N N . TYR A 1 93 ? -6.082 -9.523 -16.438 1 98.88 93 TYR A N 1
ATOM 694 C CA . TYR A 1 93 ? -6.598 -8.156 -16.375 1 98.88 93 TYR A CA 1
ATOM 695 C C . TYR A 1 93 ? -7.562 -7.988 -15.211 1 98.88 93 TYR A C 1
ATOM 697 O O . TYR A 1 93 ? -8.391 -7.07 -15.211 1 98.88 93 TYR A O 1
ATOM 705 N N . SER A 1 94 ? -7.5 -8.898 -14.25 1 98.94 94 SER A N 1
ATOM 706 C CA . SER A 1 94 ? -8.25 -8.703 -13.016 1 98.94 94 SER A CA 1
ATOM 707 C C . SER A 1 94 ? -7.504 -7.789 -12.055 1 98.94 94 SER A C 1
ATOM 709 O O . SER A 1 94 ? -6.285 -7.637 -12.148 1 98.94 94 SER A O 1
ATOM 711 N N . LEU A 1 95 ? -8.273 -7.16 -11.172 1 98.88 95 LEU A N 1
ATOM 712 C CA . LEU A 1 95 ? -7.758 -6.289 -10.125 1 98.88 95 LEU A CA 1
ATOM 713 C C . LEU A 1 95 ? -8.148 -6.812 -8.742 1 98.88 95 LEU A C 1
ATOM 715 O O . LEU A 1 95 ? -9.336 -7.008 -8.461 1 98.88 95 LEU A O 1
ATOM 719 N N . ILE A 1 96 ? -7.125 -7.098 -7.898 1 98.94 96 ILE A N 1
ATOM 720 C CA . ILE A 1 96 ? -7.332 -7.426 -6.492 1 98.94 96 ILE A CA 1
ATOM 721 C C . ILE A 1 96 ? -7.227 -6.156 -5.648 1 98.94 96 ILE A C 1
ATOM 723 O O . ILE A 1 96 ? -6.172 -5.523 -5.598 1 98.94 96 ILE A O 1
ATOM 727 N N . GLY A 1 97 ? -8.25 -5.84 -4.961 1 98.75 97 GLY A N 1
ATOM 728 C CA . GLY A 1 97 ? -8.352 -4.562 -4.277 1 98.75 97 GLY A CA 1
ATOM 729 C C . GLY A 1 97 ? -7.426 -4.441 -3.086 1 98.75 97 GLY A C 1
ATOM 730 O O . GLY A 1 97 ? -6.887 -5.445 -2.609 1 98.75 97 GLY A O 1
ATOM 731 N N . ILE A 1 98 ? -7.277 -3.193 -2.664 1 98.69 98 ILE A N 1
ATOM 732 C CA . ILE A 1 98 ? -6.441 -2.83 -1.525 1 98.69 98 ILE A CA 1
ATOM 733 C C . ILE A 1 98 ? -6.855 -3.645 -0.301 1 98.69 98 ILE A C 1
ATOM 735 O O . ILE A 1 98 ? -8.039 -3.744 0.013 1 98.69 98 ILE A O 1
ATOM 739 N N . ASN A 1 99 ? -5.879 -4.285 0.366 1 98.69 99 ASN A N 1
ATOM 740 C CA . ASN A 1 99 ? -6.039 -4.988 1.634 1 98.69 99 ASN A CA 1
ATOM 741 C C . ASN A 1 99 ? -6.934 -6.215 1.485 1 98.69 99 ASN A C 1
ATOM 743 O O . ASN A 1 99 ? -7.414 -6.762 2.479 1 98.69 99 ASN A O 1
ATOM 747 N N . ALA A 1 100 ? -7.254 -6.645 0.27 1 98.81 100 ALA A N 1
ATOM 748 C CA . ALA A 1 100 ? -8.047 -7.859 0.073 1 98.81 100 ALA A CA 1
ATOM 749 C C . ALA A 1 100 ? -7.238 -9.102 0.438 1 98.81 100 ALA A C 1
ATOM 751 O O . ALA A 1 100 ? -6.008 -9.086 0.405 1 98.81 100 ALA A O 1
ATOM 752 N N . VAL A 1 101 ? -7.945 -10.195 0.778 1 98.88 101 VAL A N 1
ATOM 753 C CA . VAL A 1 101 ? -7.332 -11.477 1.124 1 98.88 101 VAL A CA 1
ATOM 754 C C . VAL A 1 101 ? -7.887 -12.578 0.22 1 98.88 101 VAL A C 1
ATOM 756 O O . VAL A 1 101 ? 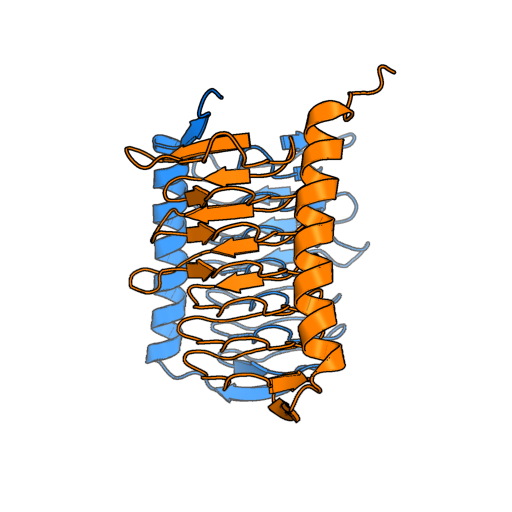-9.102 -12.75 0.117 1 98.88 101 VAL A O 1
ATOM 759 N N . ILE A 1 102 ? -7.051 -13.273 -0.461 1 98.94 102 ILE A N 1
ATOM 760 C CA . ILE A 1 102 ? -7.422 -14.406 -1.295 1 98.94 102 ILE A CA 1
ATOM 761 C C . ILE A 1 102 ? -6.797 -15.688 -0.731 1 98.94 102 ILE A C 1
ATOM 763 O O . ILE A 1 102 ? -5.574 -15.781 -0.612 1 98.94 102 ILE A O 1
ATOM 767 N N . LEU A 1 103 ? -7.637 -16.703 -0.433 1 98.88 103 LEU A N 1
ATOM 768 C CA . LEU A 1 103 ? -7.141 -17.891 0.264 1 98.88 103 LEU A CA 1
ATOM 769 C C . LEU A 1 103 ? -6.863 -19.016 -0.718 1 98.88 103 LEU A C 1
ATOM 771 O O . LEU A 1 103 ? -7.129 -18.891 -1.915 1 98.88 103 LEU A O 1
ATOM 775 N N . ASN A 1 104 ? -6.414 -20.094 -0.187 1 98.81 104 ASN A N 1
ATOM 776 C CA . ASN A 1 104 ? -5.934 -21.234 -0.964 1 98.81 104 ASN A CA 1
ATOM 777 C C . ASN A 1 104 ? -7.016 -21.781 -1.89 1 98.81 104 ASN A C 1
ATOM 779 O O . ASN A 1 104 ? -8.164 -21.953 -1.472 1 98.81 104 ASN A O 1
ATOM 783 N N . GLY A 1 105 ? -6.559 -22.016 -3.156 1 98.81 105 GLY A N 1
ATOM 784 C CA . GLY A 1 105 ? -7.426 -22.719 -4.082 1 98.81 105 GLY A CA 1
ATOM 785 C C . GLY A 1 105 ? -8.445 -21.828 -4.754 1 98.81 105 GLY A C 1
ATOM 786 O O . GLY A 1 105 ? -9.141 -22.25 -5.68 1 98.81 105 GLY A O 1
ATOM 787 N N . ALA A 1 106 ? -8.57 -20.625 -4.266 1 98.88 106 ALA A N 1
ATOM 788 C CA . ALA A 1 106 ? -9.484 -19.688 -4.918 1 98.88 106 ALA A CA 1
ATOM 789 C C . ALA A 1 106 ? -9.078 -19.453 -6.371 1 98.88 106 ALA A C 1
ATOM 791 O O . ALA A 1 106 ? -7.891 -19.406 -6.691 1 98.88 106 ALA A O 1
ATOM 792 N N . LYS A 1 107 ? -10.039 -19.344 -7.219 1 98.94 107 LYS A N 1
ATOM 793 C CA . LYS A 1 107 ? -9.852 -19.062 -8.641 1 98.94 107 LYS A CA 1
ATOM 794 C C . LYS A 1 107 ? -10.617 -17.812 -9.055 1 98.94 107 LYS A C 1
ATOM 796 O O . LYS A 1 107 ? -11.852 -17.844 -9.148 1 98.94 107 LYS A O 1
ATOM 801 N N . ILE A 1 108 ? -9.938 -16.781 -9.289 1 98.94 108 ILE A N 1
ATOM 802 C CA . ILE A 1 108 ? -10.523 -15.531 -9.766 1 98.94 108 ILE A CA 1
ATOM 803 C C . ILE A 1 108 ? -10.5 -15.492 -11.289 1 98.94 108 ILE A C 1
ATOM 805 O O . ILE A 1 108 ? -9.445 -15.672 -11.906 1 98.94 108 ILE A O 1
ATOM 809 N N . GLY A 1 109 ? -11.594 -15.258 -11.945 1 98.88 109 GLY A N 1
ATOM 810 C CA . GLY A 1 109 ? -11.68 -15.203 -13.398 1 98.88 109 GLY A CA 1
ATOM 811 C C . GLY A 1 109 ? -10.969 -14.008 -13.992 1 98.88 109 GLY A C 1
ATOM 812 O O . GLY A 1 109 ? -10.273 -13.273 -13.289 1 98.88 109 GLY A O 1
ATOM 813 N N . LYS A 1 110 ? -11.195 -13.875 -15.375 1 98.88 110 LYS A N 1
ATOM 814 C CA . LYS A 1 110 ? -10.617 -12.742 -16.109 1 98.88 110 LYS A CA 1
ATOM 815 C C . LYS A 1 110 ? -11.477 -11.492 -15.945 1 98.88 110 LYS A C 1
ATOM 817 O O . LYS A 1 110 ? -12.695 -11.586 -15.781 1 98.88 110 LYS A O 1
ATOM 822 N N . ASN A 1 111 ? -10.797 -10.344 -16 1 98.81 111 ASN A N 1
ATOM 823 C CA . ASN A 1 111 ? -11.5 -9.062 -15.984 1 98.81 111 ASN A CA 1
ATOM 824 C C . ASN A 1 111 ? -12.422 -8.945 -14.773 1 98.81 111 ASN A C 1
ATOM 826 O O . ASN A 1 111 ? -13.594 -8.594 -14.914 1 98.81 111 ASN A O 1
ATOM 830 N N . CYS A 1 112 ? -11.906 -9.258 -13.57 1 98.94 112 CYS A N 1
ATOM 831 C CA . CYS A 1 112 ? -12.656 -9.133 -12.32 1 98.94 112 CYS A CA 1
ATOM 832 C C . CYS A 1 112 ? -12.109 -7.988 -11.469 1 98.94 112 CYS A C 1
ATOM 834 O O . CYS A 1 112 ? -10.945 -7.617 -11.594 1 98.94 112 CYS A O 1
ATOM 836 N N . ILE A 1 113 ? -12.953 -7.461 -10.688 1 98.88 113 ILE A N 1
ATOM 837 C CA . ILE A 1 113 ? -12.547 -6.574 -9.602 1 98.88 113 ILE A CA 1
ATOM 838 C C . ILE A 1 113 ? -12.938 -7.195 -8.258 1 98.88 113 ILE A C 1
ATOM 840 O O . ILE A 1 113 ? -14.125 -7.406 -7.988 1 98.88 113 ILE A O 1
ATOM 844 N N . ILE A 1 114 ? -11.953 -7.531 -7.465 1 98.88 114 ILE A N 1
ATOM 845 C CA . ILE A 1 114 ? -12.164 -7.844 -6.055 1 98.88 114 ILE A CA 1
ATOM 846 C C . ILE A 1 114 ? -12.031 -6.574 -5.215 1 98.88 114 ILE A C 1
ATOM 848 O O . ILE A 1 114 ? -10.953 -5.977 -5.156 1 98.88 114 ILE A O 1
ATOM 852 N N . GLY A 1 115 ? -13.039 -6.172 -4.582 1 98.56 115 GLY A N 1
ATOM 853 C CA . GLY A 1 115 ? -13.078 -4.902 -3.873 1 98.56 115 GLY A CA 1
ATOM 854 C C . GLY A 1 115 ? -12.102 -4.836 -2.711 1 98.56 115 GLY A C 1
ATOM 855 O O . GLY A 1 115 ? -11.609 -5.867 -2.248 1 98.56 115 GLY A O 1
ATOM 856 N N . ALA A 1 116 ? -11.828 -3.582 -2.289 1 98.56 116 ALA A N 1
ATOM 857 C CA . ALA A 1 116 ? -10.961 -3.367 -1.132 1 98.56 116 ALA A CA 1
ATOM 858 C C . ALA A 1 116 ? -11.523 -4.062 0.106 1 98.56 116 ALA A C 1
ATOM 860 O O . ALA A 1 116 ? -12.734 -4.105 0.304 1 98.56 116 ALA A O 1
ATOM 861 N N . ASN A 1 117 ? -10.672 -4.641 0.941 1 98.44 117 ASN A N 1
ATOM 862 C CA . ASN A 1 117 ? -10.992 -5.312 2.197 1 98.44 117 ASN A CA 1
ATOM 863 C C . ASN A 1 117 ? -11.789 -6.594 1.963 1 98.44 117 ASN A C 1
ATOM 865 O O . ASN A 1 117 ? -12.281 -7.207 2.912 1 98.44 117 ASN A O 1
ATOM 869 N N . ALA A 1 118 ? -11.93 -7.012 0.717 1 98.56 118 ALA A N 1
ATOM 870 C CA . ALA A 1 118 ? -12.727 -8.211 0.465 1 98.56 118 ALA A CA 1
ATOM 871 C C . ALA A 1 118 ? -11.977 -9.469 0.898 1 98.56 118 ALA A C 1
ATOM 873 O O . ALA A 1 118 ? -10.742 -9.484 0.941 1 98.56 118 ALA A O 1
ATOM 874 N N . LEU A 1 119 ? -12.727 -10.516 1.188 1 98.81 119 LEU A N 1
ATOM 875 C CA . LEU A 1 119 ? -12.188 -11.836 1.512 1 98.81 119 LEU A CA 1
ATOM 876 C C . LEU A 1 119 ? -12.719 -12.891 0.545 1 98.81 119 LEU A C 1
ATOM 878 O O . LEU A 1 119 ? -13.93 -13.109 0.456 1 98.81 119 LEU A O 1
ATOM 882 N N . ILE A 1 120 ? -11.836 -13.516 -0.126 1 98.88 120 ILE A N 1
ATOM 883 C CA . ILE A 1 120 ? -12.195 -14.664 -0.948 1 98.88 120 ILE A CA 1
ATOM 884 C C . ILE A 1 120 ? -11.75 -15.953 -0.262 1 98.88 120 ILE A C 1
ATOM 886 O O . ILE A 1 120 ? -10.547 -16.219 -0.159 1 98.88 120 ILE A O 1
ATOM 890 N N . GLY A 1 121 ? -12.664 -16.766 0.079 1 98.69 121 GLY A N 1
ATOM 891 C CA . GLY A 1 121 ? -12.391 -17.953 0.855 1 98.69 121 GLY A CA 1
ATOM 892 C C . GLY A 1 121 ? -11.75 -19.062 0.036 1 98.69 121 GLY A C 1
ATOM 893 O O . GLY A 1 121 ? -11.672 -18.969 -1.19 1 98.69 121 GLY A O 1
ATOM 894 N N . GLU A 1 122 ? -11.414 -20.141 0.762 1 98.75 122 GLU A N 1
ATOM 895 C CA . GLU A 1 122 ? -10.734 -21.266 0.137 1 98.75 122 GLU A CA 1
ATOM 896 C C . GLU A 1 122 ? -11.578 -21.875 -0.974 1 98.75 122 GLU A C 1
ATOM 898 O O . GLU A 1 122 ? -12.789 -22.062 -0.812 1 98.75 122 GLU A O 1
ATOM 903 N N . ASN A 1 123 ? -10.984 -22.094 -2.096 1 98.62 123 ASN A N 1
ATOM 904 C CA . ASN A 1 123 ? -11.539 -22.844 -3.223 1 98.62 123 ASN A CA 1
ATOM 905 C C . ASN A 1 123 ? -12.711 -22.109 -3.867 1 98.62 123 ASN A C 1
ATOM 907 O O . ASN A 1 123 ? -13.406 -22.672 -4.719 1 98.62 123 ASN A O 1
ATOM 911 N N . LYS A 1 124 ? -12.93 -20.906 -3.473 1 98.69 124 LYS A N 1
ATOM 912 C CA . LYS A 1 124 ? -14 -20.125 -4.098 1 98.69 124 LYS A CA 1
ATOM 913 C C . LYS A 1 124 ? -13.68 -19.828 -5.559 1 98.69 124 LYS A C 1
ATOM 915 O O . LYS A 1 124 ? -12.539 -19.5 -5.898 1 98.69 124 LYS A O 1
ATOM 920 N N . GLU A 1 125 ? -14.68 -19.938 -6.387 1 98.81 125 GLU A N 1
ATOM 921 C CA . GLU A 1 125 ? -14.531 -19.609 -7.801 1 98.81 125 GLU A CA 1
ATOM 922 C C . GLU A 1 125 ? -15.32 -18.359 -8.172 1 98.81 125 GLU A C 1
ATOM 924 O O . GLU A 1 125 ? -16.531 -18.281 -7.941 1 98.81 125 GLU A O 1
ATOM 929 N N . ILE A 1 126 ? -14.664 -17.359 -8.711 1 98.88 126 ILE A N 1
ATOM 930 C CA . ILE A 1 126 ? -15.266 -16.109 -9.164 1 98.88 126 ILE A CA 1
ATOM 931 C C . ILE A 1 126 ? -15.312 -16.078 -10.688 1 98.88 126 ILE A C 1
ATOM 933 O O . ILE A 1 126 ? -14.273 -16.141 -11.352 1 98.88 126 ILE A O 1
ATOM 937 N N . PRO A 1 127 ? -16.484 -15.984 -11.305 1 98.81 127 PRO A N 1
ATOM 938 C CA . PRO A 1 127 ? -16.578 -15.977 -12.766 1 98.81 127 PRO A CA 1
ATOM 939 C C . PRO A 1 127 ? -15.93 -14.75 -13.398 1 98.81 127 PRO A C 1
ATOM 941 O O . PRO A 1 127 ? -15.781 -13.719 -12.742 1 98.81 127 PRO A O 1
ATOM 944 N N . ASP A 1 128 ? -15.68 -14.867 -14.766 1 98.81 128 ASP A N 1
ATOM 945 C CA . ASP A 1 128 ? -15.117 -13.75 -15.531 1 98.81 128 ASP A CA 1
ATOM 946 C C . ASP A 1 128 ? -16.016 -12.516 -15.43 1 98.81 128 ASP A C 1
ATOM 948 O O . ASP A 1 128 ? -17.234 -12.633 -15.391 1 98.81 128 ASP A O 1
ATOM 952 N N . GLY A 1 129 ? -15.398 -11.398 -15.336 1 98.75 129 GLY A N 1
ATOM 953 C CA . GLY A 1 129 ? -16.094 -10.133 -15.461 1 98.75 129 GLY A CA 1
ATOM 954 C C . GLY A 1 129 ? -16.859 -9.742 -14.203 1 98.75 129 GLY A C 1
ATOM 955 O O . GLY A 1 129 ? -17.812 -8.969 -14.266 1 98.75 129 GLY A O 1
ATOM 956 N N . SER A 1 130 ? -16.484 -10.25 -13.016 1 98.88 130 SER A N 1
ATOM 957 C CA . SER A 1 130 ? -17.266 -10.055 -11.797 1 98.88 130 SER A CA 1
ATOM 958 C C . SER A 1 130 ? -16.703 -8.898 -10.969 1 98.88 130 SER A C 1
ATOM 960 O O . SER A 1 130 ? -15.492 -8.711 -10.891 1 98.88 130 SER A O 1
ATOM 962 N N . LEU A 1 131 ? -17.562 -8.148 -10.461 1 98.81 131 LEU A N 1
ATOM 963 C CA . LEU A 1 131 ? -17.25 -7.289 -9.32 1 98.81 131 LEU A CA 1
ATOM 964 C C . LEU A 1 131 ? -17.594 -7.977 -8.008 1 98.81 131 LEU A C 1
ATOM 96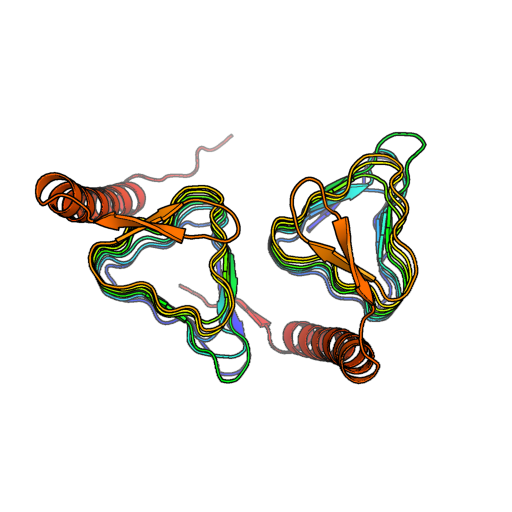6 O O . LEU A 1 131 ? -18.75 -8.328 -7.777 1 98.81 131 LEU A O 1
ATOM 970 N N . VAL A 1 132 ? -16.609 -8.133 -7.129 1 98.88 132 VAL A N 1
ATOM 971 C CA . VAL A 1 132 ? -16.812 -8.797 -5.844 1 98.88 132 VAL A CA 1
ATOM 972 C C . VAL A 1 132 ? -16.594 -7.801 -4.707 1 98.88 132 VAL A C 1
ATOM 974 O O . VAL A 1 132 ? -15.641 -7.016 -4.73 1 98.88 132 VAL A O 1
ATOM 977 N N . MET A 1 133 ? -17.438 -7.805 -3.709 1 98.19 133 MET A N 1
ATOM 978 C CA . MET A 1 133 ? -17.312 -6.938 -2.543 1 98.19 133 MET A CA 1
ATOM 979 C C . MET A 1 133 ? -17.641 -7.695 -1.261 1 98.19 133 MET A C 1
ATOM 981 O O . MET A 1 133 ? -18.344 -8.703 -1.293 1 98.19 133 MET A O 1
ATOM 985 N N . GLY A 1 134 ? -16.969 -7.297 -0.18 1 96.81 134 GLY A N 1
ATOM 986 C CA . GLY A 1 134 ? -17.391 -7.758 1.135 1 96.81 134 GLY A CA 1
ATOM 987 C C . GLY A 1 134 ? -16.5 -8.852 1.691 1 96.81 134 GLY A C 1
ATOM 988 O O . GLY A 1 134 ? -15.57 -9.305 1.021 1 96.81 134 GLY A O 1
ATOM 989 N N . SER A 1 135 ? -16.797 -9.234 3.01 1 97.12 135 SER A N 1
ATOM 990 C CA . SER A 1 135 ? -16.141 -10.305 3.768 1 97.12 135 SER A CA 1
ATOM 991 C C . SER A 1 135 ? -17.156 -11.117 4.559 1 97.12 135 SER A C 1
ATOM 993 O O . SER A 1 135 ? -17.609 -10.695 5.629 1 97.12 135 SER A O 1
ATOM 995 N N . PRO A 1 136 ? -17.562 -12.18 4.02 1 97.38 136 PRO A N 1
ATOM 996 C CA . PRO A 1 136 ? -17.016 -12.867 2.85 1 97.38 136 PRO A CA 1
ATOM 997 C C . PRO A 1 136 ? -17.375 -12.188 1.535 1 97.38 136 PRO A C 1
ATOM 999 O O . PRO A 1 136 ? -18.422 -11.539 1.442 1 97.38 136 PRO A O 1
ATOM 1002 N N . GLY A 1 137 ? -16.547 -12.289 0.618 1 98.12 137 GLY A N 1
ATOM 1003 C CA . GLY A 1 137 ? -16.75 -11.672 -0.683 1 98.12 137 GLY A CA 1
ATOM 1004 C C . GLY A 1 137 ? -17.922 -12.281 -1.45 1 98.12 137 GLY A C 1
ATOM 1005 O O . GLY A 1 137 ? -18.078 -13.5 -1.475 1 98.12 137 GLY A O 1
ATOM 1006 N N . LYS A 1 138 ? -18.672 -11.414 -2.117 1 98.25 138 LYS A N 1
ATOM 1007 C CA . LYS A 1 138 ? -19.781 -11.836 -2.967 1 98.25 138 LYS A CA 1
ATOM 1008 C C . LYS A 1 138 ? -19.781 -11.086 -4.297 1 98.25 138 LYS A C 1
ATOM 1010 O O . LYS A 1 138 ? -19.469 -9.891 -4.344 1 98.25 138 LYS A O 1
ATOM 1015 N N . VAL A 1 139 ? -20.109 -11.844 -5.367 1 98.5 139 VAL A N 1
ATOM 1016 C CA . VAL A 1 139 ? -20.312 -11.195 -6.656 1 98.5 139 VAL A CA 1
ATOM 1017 C C . VAL A 1 139 ? -21.516 -10.258 -6.574 1 98.5 139 VAL A C 1
ATOM 1019 O O . VAL A 1 139 ? -22.641 -10.695 -6.27 1 98.5 139 VAL A O 1
ATOM 1022 N N . VAL A 1 140 ? -21.359 -8.961 -6.875 1 98.38 140 VAL A N 1
ATOM 1023 C CA . VAL A 1 140 ? -22.469 -8.016 -6.715 1 98.38 140 VAL A CA 1
ATOM 1024 C C . VAL A 1 140 ? -23 -7.621 -8.086 1 98.38 140 VAL A C 1
ATOM 1026 O O . VAL A 1 140 ? -24.172 -7.258 -8.211 1 98.38 140 VAL A O 1
ATOM 1029 N N . ARG A 1 141 ? -22.219 -7.676 -9.094 1 98.12 141 ARG A N 1
ATOM 1030 C CA . ARG A 1 141 ? -22.625 -7.441 -10.477 1 98.12 141 ARG A CA 1
ATOM 1031 C C . ARG A 1 141 ? -21.484 -7.77 -11.445 1 98.12 141 ARG A C 1
ATOM 1033 O O . ARG A 1 141 ? -20.375 -8.086 -11.023 1 98.12 141 ARG A O 1
ATOM 1040 N N . GLU A 1 142 ? -21.797 -7.652 -12.742 1 98.31 142 GLU A N 1
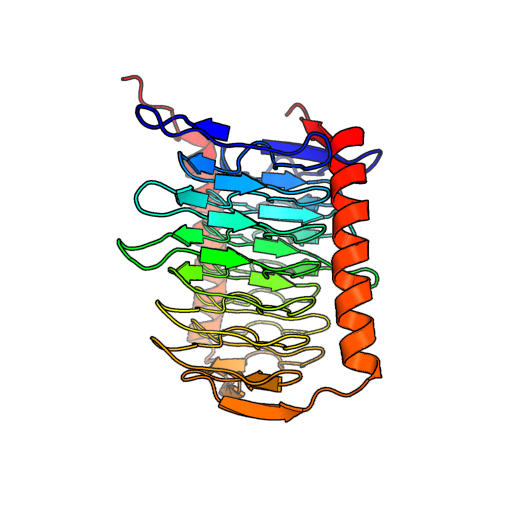ATOM 1041 C CA . GLU A 1 142 ? -20.781 -7.766 -13.781 1 98.31 142 GLU A CA 1
ATOM 1042 C C . GLU A 1 142 ? -20.141 -6.414 -14.078 1 98.31 142 GLU A C 1
ATOM 1044 O O . GLU A 1 142 ? -20.766 -5.367 -13.875 1 98.31 142 GLU A O 1
ATOM 1049 N N . LEU A 1 143 ? -18.953 -6.523 -14.57 1 98.5 143 LEU A N 1
ATOM 1050 C CA . LEU A 1 143 ? -18.281 -5.289 -14.953 1 98.5 143 LEU A CA 1
ATOM 1051 C C . LEU A 1 143 ? -18.781 -4.797 -16.312 1 98.5 143 LEU A C 1
ATOM 1053 O O . LEU A 1 143 ? -19.125 -5.602 -17.172 1 98.5 143 LEU A O 1
ATOM 1057 N N . THR A 1 144 ? -18.828 -3.545 -16.422 1 98.12 144 THR A N 1
ATOM 1058 C CA . THR A 1 144 ? -19.094 -2.939 -17.719 1 98.12 144 THR A CA 1
ATOM 1059 C C . THR A 1 144 ? -17.859 -3.029 -18.625 1 98.12 144 THR A C 1
ATOM 1061 O O . THR A 1 144 ? -16.75 -3.287 -18.156 1 98.12 144 THR A O 1
ATOM 1064 N N . GLU A 1 145 ? -18.062 -2.848 -19.906 1 97.44 145 GLU A N 1
ATOM 1065 C CA . GLU A 1 145 ? -16.938 -2.857 -20.828 1 97.44 145 GLU A CA 1
ATOM 1066 C C . GLU A 1 145 ? -15.945 -1.731 -20.516 1 97.44 145 GLU A C 1
ATOM 1068 O O . GLU A 1 145 ? -14.734 -1.897 -20.672 1 97.44 145 GLU A O 1
ATOM 1073 N N . ALA A 1 146 ? -16.5 -0.561 -20.141 1 97.25 146 ALA A N 1
ATOM 1074 C CA . ALA A 1 146 ? -15.656 0.567 -19.766 1 97.25 146 ALA A CA 1
ATOM 1075 C C . ALA A 1 146 ? -14.758 0.21 -18.594 1 97.25 146 ALA A C 1
ATOM 1077 O O . ALA A 1 146 ? -13.586 0.571 -18.562 1 97.25 146 ALA A O 1
ATOM 1078 N N . GLN A 1 147 ? -15.258 -0.49 -17.641 1 97.19 147 GLN A N 1
ATOM 1079 C CA . GLN A 1 147 ? -14.484 -0.927 -16.484 1 97.19 147 GLN A CA 1
ATOM 1080 C C . GLN A 1 147 ? -13.398 -1.92 -16.891 1 97.19 147 GLN A C 1
ATOM 1082 O O . GLN A 1 147 ? -12.273 -1.854 -16.391 1 97.19 147 GLN A O 1
ATOM 1087 N N . LYS A 1 148 ? -13.711 -2.771 -17.703 1 97.81 148 LYS A N 1
ATOM 1088 C CA . LYS A 1 148 ? -12.734 -3.744 -18.188 1 97.81 148 LYS A CA 1
ATOM 1089 C C . LYS A 1 148 ? -11.578 -3.053 -18.891 1 97.81 148 LYS A C 1
ATOM 1091 O O . LYS A 1 148 ? -10.414 -3.426 -18.719 1 97.81 148 LYS A O 1
ATOM 1096 N N . LYS A 1 149 ? -11.938 -2.094 -19.703 1 97.69 149 LYS A N 1
ATOM 1097 C CA . LYS A 1 149 ? -10.906 -1.324 -20.391 1 97.69 149 LYS A CA 1
ATOM 1098 C C . LYS A 1 149 ? -10.023 -0.582 -19.391 1 97.69 149 LYS A C 1
ATOM 1100 O O . LYS A 1 149 ? -8.812 -0.45 -19.594 1 97.69 149 LYS A O 1
ATOM 1105 N N . MET A 1 150 ? -10.594 -0.129 -18.328 1 97.12 150 MET A N 1
ATOM 1106 C CA . MET A 1 150 ? -9.844 0.554 -17.266 1 97.12 150 MET A CA 1
ATOM 1107 C C . MET A 1 150 ? -8.844 -0.39 -16.609 1 97.12 150 MET A C 1
ATOM 1109 O O . MET A 1 150 ? -7.754 0.03 -16.219 1 97.12 150 MET A O 1
ATOM 1113 N N . LEU A 1 151 ? -9.211 -1.601 -16.453 1 98.06 151 LEU A N 1
ATOM 1114 C CA . LEU A 1 151 ? -8.312 -2.604 -15.898 1 98.06 151 LEU A CA 1
ATOM 1115 C C . LEU A 1 151 ? -7.059 -2.746 -16.766 1 98.06 151 LEU A C 1
ATOM 1117 O O . LEU A 1 151 ? -5.945 -2.795 -16.234 1 98.06 151 LEU A O 1
ATOM 1121 N N . GLU A 1 152 ? -7.242 -2.809 -18.062 1 97.88 152 GLU A N 1
ATOM 1122 C CA . GLU A 1 152 ? -6.121 -2.891 -18.984 1 97.88 152 GLU A CA 1
ATOM 1123 C C . GLU A 1 152 ? -5.227 -1.656 -18.875 1 97.88 152 GLU A C 1
ATOM 1125 O O . GLU A 1 152 ? -4 -1.771 -18.875 1 97.88 152 GLU A O 1
ATOM 1130 N N . ALA A 1 153 ? -5.887 -0.537 -18.797 1 97 153 ALA A N 1
ATOM 1131 C CA . ALA A 1 153 ? -5.152 0.723 -18.703 1 97 153 ALA A CA 1
ATOM 1132 C C . ALA A 1 153 ? -4.34 0.781 -17.406 1 97 153 ALA A C 1
ATOM 1134 O O . ALA A 1 153 ? -3.225 1.31 -17.391 1 97 153 ALA A O 1
ATOM 1135 N N . SER A 1 154 ? -4.898 0.298 -16.328 1 95.94 154 SER A N 1
ATOM 1136 C CA . SER A 1 154 ? -4.203 0.286 -15.047 1 95.94 154 SER A CA 1
ATOM 1137 C C . SER A 1 154 ? -2.938 -0.561 -15.109 1 95.94 154 SER A C 1
ATOM 1139 O O . SER A 1 154 ? -1.878 -0.138 -14.641 1 95.94 154 SER A O 1
ATOM 1141 N N . ALA A 1 155 ? -3.029 -1.693 -15.648 1 97.38 155 ALA A N 1
ATOM 1142 C CA . ALA A 1 155 ? -1.873 -2.572 -15.812 1 97.38 155 ALA A CA 1
ATOM 1143 C C . ALA A 1 155 ? -0.799 -1.912 -16.672 1 97.38 155 ALA A C 1
ATOM 1145 O O . ALA A 1 155 ? 0.385 -1.942 -16.328 1 97.38 155 ALA A O 1
ATOM 1146 N N . ALA A 1 156 ? -1.256 -1.343 -17.766 1 97.81 156 ALA A N 1
ATOM 1147 C CA . ALA A 1 156 ? -0.314 -0.668 -18.656 1 97.81 156 ALA A CA 1
ATOM 1148 C C . ALA A 1 156 ? 0.394 0.477 -17.938 1 97.81 156 ALA A C 1
ATOM 1150 O O . ALA A 1 156 ? 1.594 0.689 -18.125 1 97.81 156 ALA A O 1
ATOM 1151 N N . HIS A 1 157 ? -0.362 1.194 -17.203 1 97.44 157 HIS A N 1
ATOM 1152 C CA . HIS A 1 157 ? 0.202 2.293 -16.438 1 97.44 157 HIS A CA 1
ATOM 1153 C C . HIS A 1 157 ? 1.315 1.805 -15.516 1 97.44 157 HIS A C 1
ATOM 1155 O O . HIS A 1 157 ? 2.354 2.457 -15.391 1 97.44 157 HIS A O 1
ATOM 1161 N N . TYR A 1 158 ? 1.116 0.709 -14.82 1 98.06 158 TYR A N 1
ATOM 1162 C CA . TYR A 1 158 ? 2.104 0.217 -13.867 1 98.06 158 TYR A CA 1
ATOM 1163 C C . TYR A 1 158 ? 3.332 -0.326 -14.586 1 98.06 158 TYR A C 1
ATOM 1165 O O . TYR A 1 158 ? 4.438 -0.314 -14.031 1 98.06 158 TYR A O 1
ATOM 1173 N N . VAL A 1 159 ? 3.234 -0.823 -15.789 1 98.69 159 VAL A N 1
ATOM 1174 C CA . VAL A 1 159 ? 4.402 -1.178 -16.594 1 98.69 159 VAL A CA 1
ATOM 1175 C C . VAL A 1 159 ? 5.246 0.067 -16.859 1 98.69 159 VAL A C 1
ATOM 1177 O O . VAL A 1 159 ? 6.461 0.061 -16.625 1 98.69 159 VAL A O 1
ATOM 1180 N N . HIS A 1 160 ? 4.547 1.098 -17.266 1 98.44 160 HIS A N 1
ATOM 1181 C CA . HIS A 1 160 ? 5.242 2.354 -17.516 1 98.44 160 HIS A CA 1
ATOM 1182 C C . HIS A 1 160 ? 5.887 2.893 -16.25 1 98.44 160 HIS A C 1
ATOM 1184 O O . HIS A 1 160 ? 7.023 3.369 -16.281 1 98.44 160 HIS A O 1
ATOM 1190 N N . ASN A 1 161 ? 5.184 2.848 -15.18 1 98.5 161 ASN A N 1
ATOM 1191 C CA . ASN A 1 161 ? 5.707 3.342 -13.906 1 98.5 161 ASN A CA 1
ATOM 1192 C C . ASN A 1 161 ? 6.934 2.551 -13.461 1 98.5 161 ASN A C 1
ATOM 1194 O O . ASN A 1 161 ? 7.891 3.123 -12.938 1 98.5 161 ASN A O 1
ATOM 1198 N N . ALA A 1 162 ? 6.906 1.251 -13.609 1 98.69 162 ALA A N 1
ATOM 1199 C CA . ALA A 1 162 ? 8.047 0.412 -13.258 1 98.69 162 ALA A CA 1
ATOM 1200 C C . ALA A 1 162 ? 9.281 0.804 -14.07 1 98.69 162 ALA A C 1
ATOM 1202 O O . ALA A 1 162 ? 10.391 0.853 -13.539 1 98.69 162 ALA A O 1
ATOM 1203 N N . GLN A 1 163 ? 9.062 1.039 -15.32 1 98.62 163 GLN A N 1
ATOM 1204 C CA . GLN A 1 163 ? 10.172 1.49 -16.156 1 98.62 163 GLN A CA 1
ATOM 1205 C C . GLN A 1 163 ? 10.727 2.824 -15.672 1 98.62 163 GLN A C 1
ATOM 1207 O O . GLN A 1 163 ? 11.945 3.021 -15.641 1 98.62 163 GLN A O 1
ATOM 1212 N N . ARG A 1 164 ? 9.836 3.723 -15.344 1 98.56 164 ARG A N 1
ATOM 1213 C CA . ARG A 1 164 ? 10.219 5.016 -14.781 1 98.56 164 ARG A CA 1
ATOM 1214 C C . ARG A 1 164 ? 11.047 4.84 -13.516 1 98.56 164 ARG A C 1
ATOM 1216 O O . ARG A 1 164 ? 12.078 5.496 -13.344 1 98.56 164 ARG A O 1
ATOM 1223 N N . TYR A 1 165 ? 10.602 3.979 -12.609 1 98.62 165 TYR A N 1
ATOM 1224 C CA . TYR A 1 165 ? 11.328 3.729 -11.367 1 98.62 165 TYR A CA 1
ATOM 1225 C C . TYR A 1 165 ? 12.703 3.137 -11.656 1 98.62 165 TYR A C 1
ATOM 1227 O O . TYR A 1 165 ? 13.695 3.527 -11.031 1 98.62 165 TYR A O 1
ATOM 1235 N N . ALA A 1 166 ? 12.789 2.211 -12.555 1 98.25 166 ALA A N 1
ATOM 1236 C CA . ALA A 1 166 ? 14.062 1.599 -12.922 1 98.25 166 ALA A CA 1
ATOM 1237 C C . ALA A 1 166 ? 15.062 2.652 -13.383 1 98.25 166 ALA A C 1
ATOM 1239 O O . ALA A 1 166 ? 16.25 2.561 -13.086 1 98.25 166 ALA A O 1
ATOM 1240 N N . ARG A 1 167 ? 14.562 3.613 -14.016 1 98.06 167 ARG A N 1
ATOM 1241 C CA . ARG A 1 167 ? 15.406 4.621 -14.641 1 98.06 167 ARG A CA 1
ATOM 1242 C C . ARG A 1 167 ? 15.734 5.746 -13.656 1 98.06 167 ARG A C 1
ATOM 1244 O O . ARG A 1 167 ? 16.859 6.258 -13.648 1 98.06 167 ARG A O 1
ATOM 1251 N N . ASP A 1 168 ? 14.812 6.133 -12.875 1 98.25 168 ASP A N 1
ATOM 1252 C CA . ASP A 1 168 ? 14.898 7.465 -12.289 1 98.25 168 ASP A CA 1
ATOM 1253 C C . ASP A 1 168 ? 14.992 7.387 -10.766 1 98.25 168 ASP A C 1
ATOM 1255 O O . ASP A 1 168 ? 15.25 8.391 -10.102 1 98.25 168 ASP A O 1
ATOM 1259 N N . LEU A 1 169 ? 14.797 6.273 -10.141 1 98.12 169 LEU A N 1
ATOM 1260 C CA . LEU A 1 169 ? 14.852 6.152 -8.688 1 98.12 169 LEU A CA 1
ATOM 1261 C C . LEU A 1 169 ? 16.281 6.254 -8.188 1 98.12 169 LEU A C 1
ATOM 1263 O O . LEU A 1 169 ? 17.172 5.574 -8.703 1 98.12 169 LEU A O 1
ATOM 1267 N N . ALA A 1 170 ? 16.516 7.094 -7.199 1 97.75 170 ALA A N 1
ATOM 1268 C CA . ALA A 1 170 ? 17.844 7.23 -6.586 1 97.75 170 ALA A CA 1
ATOM 1269 C C . ALA A 1 170 ? 17.719 7.516 -5.09 1 97.75 170 ALA A C 1
ATOM 1271 O O . ALA A 1 170 ? 16.844 8.266 -4.664 1 97.75 170 ALA A O 1
ATOM 1272 N N . GLU A 1 171 ? 18.609 6.891 -4.375 1 96.31 171 GLU A N 1
ATOM 1273 C CA . GLU A 1 171 ? 18.625 7.176 -2.943 1 96.31 171 GLU A CA 1
ATOM 1274 C C . GLU A 1 171 ? 18.906 8.648 -2.678 1 96.31 171 GLU A C 1
ATOM 1276 O O . GLU A 1 171 ? 19.75 9.258 -3.336 1 96.31 171 GLU A O 1
ATOM 1281 N N . GLN A 1 172 ? 18.078 9.133 -1.771 1 94.38 172 GLN A N 1
ATOM 1282 C CA . GLN A 1 172 ? 18.281 10.516 -1.355 1 94.38 172 GLN A CA 1
ATOM 1283 C C . GLN A 1 172 ? 19.125 10.594 -0.086 1 94.38 172 GLN A C 1
ATOM 1285 O O . GLN A 1 172 ? 18.766 10.008 0.939 1 94.38 172 GLN A O 1
ATOM 1290 N N . GLU A 1 173 ? 20.344 11.102 -0.141 1 79.44 173 GLU A N 1
ATOM 1291 C CA . GLU A 1 173 ? 21.266 11.234 0.981 1 79.44 173 GLU A CA 1
ATOM 1292 C C . GLU A 1 173 ? 20.703 12.148 2.062 1 79.44 173 GLU A C 1
ATOM 1294 O O . GLU A 1 173 ? 19.984 13.102 1.76 1 79.44 173 GLU A O 1
ATOM 1299 N N . SER A 1 174 ? 20.594 11.656 3.334 1 64.75 174 SER A N 1
ATOM 1300 C CA . SER A 1 174 ? 20.125 12.43 4.477 1 64.75 174 SER A CA 1
ATOM 1301 C C . SER A 1 174 ? 20.766 13.812 4.504 1 64.75 174 SER A C 1
ATOM 1303 O O . SER A 1 174 ? 21.891 13.992 4.027 1 64.75 174 SER A O 1
ATOM 1305 N N . MET B 1 1 ? 14.43 4.965 4.523 1 91.94 1 MET B N 1
ATOM 1306 C CA . MET B 1 1 ? 15.125 5.281 3.279 1 91.94 1 MET B CA 1
ATOM 1307 C C . MET B 1 1 ? 14.336 6.293 2.455 1 91.94 1 MET B C 1
ATOM 1309 O O . MET B 1 1 ? 13.117 6.176 2.328 1 91.94 1 MET B O 1
ATOM 1313 N N . LYS B 1 2 ? 14.984 7.402 2.164 1 97.5 2 LYS B N 1
ATOM 1314 C CA . LYS B 1 2 ? 14.406 8.43 1.304 1 97.5 2 LYS B CA 1
ATOM 1315 C C . LYS B 1 2 ? 14.922 8.305 -0.126 1 97.5 2 LYS B C 1
ATOM 1317 O O . LYS B 1 2 ? 16.125 8.078 -0.343 1 97.5 2 LYS B O 1
ATOM 1322 N N . TYR B 1 3 ? 14.031 8.383 -1.06 1 98.44 3 TYR B N 1
ATOM 1323 C CA . TYR B 1 3 ? 14.391 8.273 -2.471 1 98.44 3 TYR B CA 1
ATOM 1324 C C . TYR B 1 3 ? 13.906 9.5 -3.244 1 98.44 3 TYR B C 1
ATOM 1326 O O . TYR B 1 3 ? 12.797 9.984 -3.016 1 98.44 3 TYR B O 1
ATOM 1334 N N . ARG B 1 4 ? 14.781 9.969 -4.098 1 98.06 4 ARG B N 1
ATOM 1335 C CA . ARG B 1 4 ? 14.305 10.875 -5.141 1 98.06 4 ARG B CA 1
ATOM 1336 C C . ARG B 1 4 ? 13.789 10.094 -6.348 1 98.06 4 ARG B C 1
ATOM 1338 O O . ARG B 1 4 ? 14.289 9.016 -6.656 1 98.06 4 ARG B O 1
ATOM 1345 N N . LEU B 1 5 ? 12.82 10.633 -7.078 1 98.25 5 LEU B N 1
ATOM 1346 C CA . LEU B 1 5 ? 12.312 10.109 -8.344 1 98.25 5 LEU B CA 1
ATOM 1347 C C . LEU B 1 5 ? 12.336 11.188 -9.422 1 98.25 5 LEU B C 1
ATOM 1349 O O . LEU B 1 5 ? 11.445 12.039 -9.469 1 98.25 5 LEU B O 1
ATOM 1353 N N . GLY B 1 6 ? 13.344 11.078 -10.305 1 97.19 6 GLY B N 1
ATOM 1354 C CA . GLY B 1 6 ? 13.602 12.219 -11.156 1 97.19 6 GLY B CA 1
ATOM 1355 C C . GLY B 1 6 ? 13.898 13.492 -10.383 1 97.19 6 GLY B C 1
ATOM 1356 O O . GLY B 1 6 ? 14.812 13.516 -9.555 1 97.19 6 GLY B O 1
ATOM 1357 N N . ASP B 1 7 ? 13.07 14.516 -10.625 1 97 7 ASP B N 1
ATOM 1358 C CA . ASP B 1 7 ? 13.312 15.797 -9.969 1 97 7 ASP B CA 1
ATOM 1359 C C . ASP B 1 7 ? 12.555 15.883 -8.641 1 97 7 ASP B C 1
ATOM 1361 O O . ASP B 1 7 ? 12.797 16.797 -7.844 1 97 7 ASP B O 1
ATOM 1365 N N . ALA B 1 8 ? 11.68 14.945 -8.445 1 97.69 8 ALA B N 1
ATOM 1366 C CA . ALA B 1 8 ? 10.898 14.977 -7.211 1 97.69 8 ALA B CA 1
ATOM 1367 C C . ALA B 1 8 ? 11.719 14.469 -6.027 1 97.69 8 ALA B C 1
ATOM 1369 O O . ALA B 1 8 ? 12.445 13.477 -6.141 1 97.69 8 ALA B O 1
ATOM 1370 N N . ARG B 1 9 ? 11.555 15.219 -4.875 1 98.19 9 ARG B N 1
ATOM 1371 C CA . ARG B 1 9 ? 12.359 14.891 -3.701 1 98.19 9 ARG B CA 1
ATOM 1372 C C . ARG B 1 9 ? 11.508 14.883 -2.438 1 98.19 9 ARG B C 1
ATOM 1374 O O . ARG B 1 9 ? 10.484 15.57 -2.367 1 98.19 9 ARG B O 1
ATOM 1381 N N . VAL B 1 10 ? 12.023 14.148 -1.462 1 98.69 10 VAL B N 1
ATOM 1382 C CA . VAL B 1 10 ? 11.43 14.164 -0.131 1 98.69 10 VAL B CA 1
ATOM 1383 C C . VAL B 1 10 ? 11.898 15.406 0.629 1 98.69 10 VAL B C 1
ATOM 1385 O O . VAL B 1 10 ? 13.094 15.68 0.701 1 98.69 10 VAL B O 1
ATOM 1388 N N . GLU B 1 11 ? 10.938 16.141 1.15 1 98.56 11 GLU B N 1
ATOM 1389 C CA . GLU B 1 11 ? 11.234 17.312 1.956 1 98.56 11 GLU B CA 1
ATOM 1390 C C . GLU B 1 11 ? 10.852 17.109 3.416 1 98.56 11 GLU B C 1
ATOM 1392 O O . GLU B 1 11 ? 9.688 16.844 3.727 1 98.56 11 GLU B O 1
ATOM 1397 N N . THR B 1 12 ? 11.773 17.281 4.289 1 98.19 12 THR B N 1
ATOM 1398 C CA . THR B 1 12 ? 11.492 17.016 5.695 1 98.19 12 THR B CA 1
ATOM 1399 C C . THR B 1 12 ? 11.883 18.219 6.555 1 98.19 12 THR B C 1
ATOM 1401 O O . THR B 1 12 ? 12.906 18.859 6.316 1 98.19 12 THR B O 1
ATOM 1404 N N . HIS B 1 13 ? 10.969 18.594 7.453 1 98.44 13 HIS B N 1
ATOM 1405 C CA . HIS B 1 13 ? 11.328 19.547 8.492 1 98.44 13 HIS B CA 1
ATOM 1406 C C . HIS B 1 13 ? 12.414 19 9.406 1 98.44 13 HIS B C 1
ATOM 1408 O O . HIS B 1 13 ? 12.406 17.797 9.734 1 98.44 13 HIS B O 1
ATOM 1414 N N . PRO B 1 14 ? 13.336 19.781 9.938 1 97.44 14 PRO B N 1
ATOM 1415 C CA . PRO B 1 14 ? 14.422 19.297 10.797 1 97.44 14 PRO B CA 1
ATOM 1416 C C . PRO B 1 14 ? 13.914 18.594 12.055 1 97.44 14 PRO B C 1
ATOM 1418 O O . PRO B 1 14 ? 14.602 17.734 12.602 1 97.44 14 PRO B O 1
ATOM 1421 N N . GLN B 1 15 ? 12.727 18.891 12.422 1 98.06 15 GLN B N 1
ATOM 1422 C CA . GLN B 1 15 ? 12.188 18.312 13.648 1 98.06 15 GLN B CA 1
ATOM 1423 C C . GLN B 1 15 ? 11.273 17.125 13.328 1 98.06 15 GLN B C 1
ATOM 1425 O O . GLN B 1 15 ? 10.57 16.625 14.211 1 98.06 15 GLN B O 1
ATOM 1430 N N . SER B 1 16 ? 11.211 16.703 12.141 1 98.5 16 SER B N 1
ATOM 1431 C CA . SER B 1 16 ? 10.508 15.469 11.797 1 98.5 16 SER B CA 1
ATOM 1432 C C . SER B 1 16 ? 11.414 14.258 11.992 1 98.5 16 SER B C 1
ATOM 1434 O O . SER B 1 16 ? 12.625 14.398 12.172 1 98.5 16 SER B O 1
ATOM 1436 N N . TRP B 1 17 ? 10.75 13.078 12.047 1 98.62 17 TRP B N 1
ATOM 1437 C CA . TRP B 1 17 ? 11.516 11.852 12.234 1 98.62 17 TRP B CA 1
ATOM 1438 C C . TRP B 1 17 ? 11.008 10.742 11.32 1 98.62 17 TRP B C 1
ATOM 1440 O O . TRP B 1 17 ? 9.797 10.562 11.164 1 98.62 17 TRP B O 1
ATOM 1450 N N . VAL B 1 18 ? 11.961 10.031 10.719 1 98.5 18 VAL B N 1
ATOM 1451 C CA . VAL B 1 18 ? 11.656 8.898 9.852 1 98.5 18 VAL B CA 1
ATOM 1452 C C . VAL B 1 18 ? 12.422 7.668 10.32 1 98.5 18 VAL B C 1
ATOM 1454 O O . VAL B 1 18 ? 13.648 7.715 10.469 1 98.5 18 VAL B O 1
ATOM 1457 N N . ALA B 1 19 ? 11.664 6.586 10.594 1 98.31 19 ALA B N 1
ATOM 1458 C CA . ALA B 1 19 ? 12.305 5.332 10.977 1 98.31 19 ALA B CA 1
ATOM 1459 C C . ALA B 1 19 ? 13.289 4.871 9.898 1 98.31 19 ALA B C 1
ATOM 1461 O O . ALA B 1 19 ? 13.055 5.066 8.711 1 98.31 19 ALA B O 1
ATOM 1462 N N . PRO B 1 20 ? 14.336 4.137 10.266 1 96.56 20 PRO B N 1
ATOM 1463 C CA . PRO B 1 20 ? 15.422 3.805 9.336 1 96.56 20 PRO B CA 1
ATOM 1464 C C . PRO B 1 20 ? 14.953 2.939 8.172 1 96.56 20 PRO B C 1
ATOM 1466 O O . PRO B 1 20 ? 15.547 2.982 7.09 1 96.56 20 PRO B O 1
ATOM 1469 N N . ASN B 1 21 ? 13.93 2.145 8.367 1 97.31 21 ASN B N 1
ATOM 1470 C CA . ASN B 1 21 ? 13.523 1.231 7.301 1 97.31 21 ASN B CA 1
ATOM 1471 C C . ASN B 1 21 ? 12.18 1.631 6.699 1 97.31 21 ASN B C 1
ATOM 1473 O O . ASN B 1 21 ? 11.492 0.802 6.102 1 97.31 21 ASN B O 1
ATOM 1477 N N . ALA B 1 22 ? 11.742 2.879 7.027 1 98.44 22 ALA B N 1
ATOM 1478 C CA . ALA B 1 22 ? 10.617 3.43 6.281 1 98.44 22 ALA B CA 1
ATOM 1479 C C . ALA B 1 22 ? 11.039 3.854 4.879 1 98.44 22 ALA B C 1
ATOM 1481 O O . ALA B 1 22 ? 12.219 4.137 4.641 1 98.44 22 ALA B O 1
ATOM 1482 N N . THR B 1 23 ? 10.086 3.803 3.932 1 98.75 23 THR B N 1
ATOM 1483 C CA . THR B 1 23 ? 10.367 4.164 2.547 1 98.75 23 THR B CA 1
ATOM 1484 C C . THR B 1 23 ? 9.57 5.406 2.141 1 98.75 23 THR B C 1
ATOM 1486 O O . THR B 1 23 ? 8.344 5.387 2.127 1 98.75 23 THR B O 1
ATOM 1489 N N . LEU B 1 24 ? 10.211 6.504 1.819 1 98.88 24 LEU B N 1
ATOM 1490 C CA . LEU B 1 24 ? 9.625 7.73 1.295 1 98.88 24 LEU B CA 1
ATOM 1491 C C . LEU B 1 24 ? 10.164 8.047 -0.096 1 98.88 24 LEU B C 1
ATOM 1493 O O . LEU B 1 24 ? 11.375 8.109 -0.293 1 98.88 24 LEU B O 1
ATOM 1497 N N . VAL B 1 25 ? 9.242 8.25 -1.05 1 98.81 25 VAL B N 1
ATOM 1498 C CA . VAL B 1 25 ? 9.68 8.398 -2.434 1 98.81 25 VAL B CA 1
ATOM 1499 C C . VAL B 1 25 ? 9.094 9.68 -3.023 1 98.81 25 VAL B C 1
ATOM 1501 O O . VAL B 1 25 ? 7.871 9.852 -3.062 1 98.81 25 VAL B O 1
ATOM 1504 N N . GLY B 1 26 ? 9.969 10.562 -3.533 1 98.56 26 GLY B N 1
ATOM 1505 C CA . GLY B 1 26 ? 9.531 11.656 -4.379 1 98.56 26 GLY B CA 1
ATOM 1506 C C . GLY B 1 26 ? 8.797 12.742 -3.615 1 98.56 26 GLY B C 1
ATOM 1507 O O . GLY B 1 26 ? 9.297 13.242 -2.604 1 98.56 26 GLY B O 1
ATOM 1508 N N . LYS B 1 27 ? 7.496 13.109 -4.035 1 98.69 27 LYS B N 1
ATOM 1509 C CA . LYS B 1 27 ? 6.734 14.25 -3.527 1 98.69 27 LYS B CA 1
ATOM 1510 C C . LYS B 1 27 ? 6.133 13.945 -2.16 1 98.69 27 LYS B C 1
ATOM 1512 O O . LYS B 1 27 ? 4.914 13.812 -2.029 1 98.69 27 LYS B O 1
ATOM 1517 N N . VAL B 1 28 ? 7.023 13.938 -1.236 1 98.94 28 VAL B N 1
ATOM 1518 C CA . VAL B 1 28 ? 6.625 13.773 0.157 1 98.94 28 VAL B CA 1
ATOM 1519 C C . VAL B 1 28 ? 7.152 14.938 0.99 1 98.94 28 VAL B C 1
ATOM 1521 O O . VAL B 1 28 ? 8.312 15.336 0.845 1 98.94 28 VAL B O 1
ATOM 1524 N N . ARG B 1 29 ? 6.254 15.492 1.823 1 98.94 29 ARG B N 1
ATOM 1525 C CA . ARG B 1 29 ? 6.645 16.578 2.711 1 98.94 29 ARG B CA 1
ATOM 1526 C C . ARG B 1 29 ? 6.246 16.281 4.152 1 98.94 29 ARG B C 1
ATOM 1528 O O . ARG B 1 29 ? 5.082 15.992 4.434 1 98.94 29 ARG B O 1
ATOM 1535 N N . LEU B 1 30 ? 7.219 16.344 5.027 1 98.81 30 LEU B N 1
ATOM 1536 C CA . LEU B 1 30 ? 6.992 16.203 6.461 1 98.81 30 LEU B CA 1
ATOM 1537 C C . LEU B 1 30 ? 7.148 17.531 7.168 1 98.81 30 LEU B C 1
ATOM 1539 O O . LEU B 1 30 ? 8.211 18.156 7.109 1 98.81 30 LEU B O 1
ATOM 1543 N N . GLU B 1 31 ? 6.086 17.906 7.824 1 98.88 31 GLU B N 1
ATOM 1544 C CA . GLU B 1 31 ? 6.113 19.172 8.57 1 98.88 31 GLU B CA 1
ATOM 1545 C C . GLU B 1 31 ? 6.707 18.969 9.969 1 98.88 31 GLU B C 1
ATOM 1547 O O . GLU B 1 31 ? 7.133 17.859 10.312 1 98.88 31 GLU B O 1
ATOM 1552 N N . GLU B 1 32 ? 6.77 20.047 10.742 1 98.81 32 GLU B N 1
ATOM 1553 C CA . GLU B 1 32 ? 7.363 20.062 12.078 1 98.81 32 GLU B CA 1
ATOM 1554 C C . GLU B 1 32 ? 6.703 19.031 12.984 1 98.81 32 GLU B C 1
ATOM 1556 O O . GLU B 1 32 ? 5.477 18.984 13.102 1 98.81 32 GLU B O 1
ATOM 1561 N N . GLY B 1 33 ? 7.543 18.172 13.555 1 98.69 33 GLY B N 1
ATOM 1562 C CA . GLY B 1 33 ? 7.059 17.203 14.531 1 98.69 33 GLY B CA 1
ATOM 1563 C C . GLY B 1 33 ? 6.41 15.992 13.906 1 98.69 33 GLY B C 1
ATOM 1564 O O . GLY B 1 33 ? 5.988 15.07 14.609 1 98.69 33 GLY B O 1
ATOM 1565 N N . ALA B 1 34 ? 6.309 15.953 12.609 1 98.88 34 ALA B N 1
ATOM 1566 C CA . ALA B 1 34 ? 5.77 14.789 11.906 1 98.88 34 ALA B CA 1
ATOM 1567 C C . ALA B 1 34 ? 6.711 13.594 12.031 1 98.88 34 ALA B C 1
ATOM 1569 O O . ALA B 1 34 ? 7.93 13.758 12.133 1 98.88 34 ALA B O 1
ATOM 1570 N N . SER B 1 35 ? 6.137 12.406 12.023 1 98.94 35 SER B N 1
ATOM 1571 C CA . SER B 1 35 ? 6.98 11.219 12.109 1 98.94 35 SER B CA 1
ATOM 1572 C C . SER B 1 35 ? 6.43 10.086 11.25 1 98.94 35 SER B C 1
ATOM 1574 O O . SER B 1 35 ? 5.211 9.953 11.102 1 98.94 35 SER B O 1
ATOM 1576 N N . VAL B 1 36 ? 7.293 9.328 10.664 1 98.88 36 VAL B N 1
ATOM 1577 C CA . VAL B 1 36 ? 6.992 8.141 9.867 1 98.88 36 VAL B CA 1
ATOM 1578 C C . VAL B 1 36 ? 7.723 6.93 10.445 1 98.88 36 VAL B C 1
ATOM 1580 O O . VAL B 1 36 ? 8.945 6.938 10.57 1 98.88 36 VAL B O 1
ATOM 1583 N N . TRP B 1 37 ? 6.988 5.906 10.742 1 98.81 37 TRP B N 1
ATOM 1584 C CA . TRP B 1 37 ? 7.504 4.82 11.57 1 98.81 37 TRP B CA 1
ATOM 1585 C C . TRP B 1 37 ? 7.848 3.604 10.719 1 98.81 37 TRP B C 1
ATOM 1587 O O . TRP B 1 37 ? 7.828 3.672 9.492 1 98.81 37 TRP B O 1
ATOM 1597 N N . PHE B 1 38 ? 8.148 2.482 11.375 1 98.62 38 PHE B N 1
ATOM 1598 C CA . PHE B 1 38 ? 8.898 1.389 10.773 1 98.62 38 PHE B CA 1
ATOM 1599 C C . PHE B 1 38 ? 8.078 0.707 9.68 1 98.62 38 PHE B C 1
ATOM 1601 O O . PHE B 1 38 ? 6.895 0.415 9.883 1 98.62 38 PHE B O 1
ATOM 1608 N N . ASN B 1 39 ? 8.703 0.467 8.492 1 98.5 39 ASN B N 1
ATOM 1609 C CA . ASN B 1 39 ? 8.188 -0.273 7.344 1 98.5 39 ASN B CA 1
ATOM 1610 C C . ASN B 1 39 ? 7.027 0.462 6.68 1 98.5 39 ASN B C 1
ATOM 1612 O O . ASN B 1 39 ? 6.312 -0.112 5.855 1 98.5 39 ASN B O 1
ATOM 1616 N N . ALA B 1 40 ? 6.766 1.709 7.062 1 98.81 40 ALA B N 1
ATOM 1617 C CA . ALA B 1 40 ? 5.805 2.514 6.309 1 98.81 40 ALA B CA 1
ATOM 1618 C C . ALA B 1 40 ? 6.332 2.836 4.914 1 98.81 40 ALA B C 1
ATOM 1620 O O . ALA B 1 40 ? 7.543 2.961 4.715 1 98.81 40 ALA B O 1
ATOM 1621 N N . VAL B 1 41 ? 5.422 2.893 3.934 1 98.94 41 VAL B N 1
ATOM 1622 C CA . VAL B 1 41 ? 5.758 3.293 2.57 1 98.94 41 VAL B CA 1
ATOM 1623 C C . VAL B 1 41 ? 4.918 4.504 2.168 1 98.94 41 VAL B C 1
ATOM 1625 O O . VAL B 1 41 ? 3.691 4.426 2.102 1 98.94 41 VAL B O 1
ATOM 1628 N N . LEU B 1 42 ? 5.504 5.656 1.979 1 98.94 42 LEU B N 1
ATOM 1629 C CA . LEU B 1 42 ? 4.895 6.836 1.372 1 98.94 42 LEU B CA 1
ATOM 1630 C C . LEU B 1 42 ? 5.418 7.051 -0.045 1 98.94 42 LEU B C 1
ATOM 1632 O O . LEU B 1 42 ? 6.543 7.52 -0.233 1 98.94 42 LEU B O 1
ATOM 1636 N N . ARG B 1 43 ? 4.652 6.668 -0.993 1 98.88 43 ARG B N 1
ATOM 1637 C CA . ARG B 1 43 ? 5.082 6.715 -2.387 1 98.88 43 ARG B CA 1
ATOM 1638 C C . ARG B 1 43 ? 4.438 7.883 -3.121 1 98.88 43 ARG B C 1
ATOM 1640 O O . ARG B 1 43 ? 3.363 7.738 -3.711 1 98.88 43 ARG B O 1
ATOM 1647 N N . GLY B 1 44 ? 5.082 9.07 -3.102 1 98.56 44 GLY B N 1
ATOM 1648 C CA . GLY B 1 44 ? 4.633 10.297 -3.74 1 98.56 44 GLY B CA 1
ATOM 1649 C C . GLY B 1 44 ? 5.109 10.43 -5.172 1 98.56 44 GLY B C 1
ATOM 1650 O O . GLY B 1 44 ? 5.699 11.453 -5.543 1 98.56 44 GLY B O 1
ATOM 1651 N N . ASP B 1 45 ? 4.77 9.445 -5.953 1 98.25 45 ASP B N 1
ATOM 1652 C CA . ASP B 1 45 ? 5.273 9.43 -7.324 1 98.25 45 ASP B CA 1
ATOM 1653 C C . ASP B 1 45 ? 4.281 10.086 -8.281 1 98.25 45 ASP B C 1
ATOM 1655 O O . ASP B 1 45 ? 4.613 10.359 -9.438 1 98.25 45 ASP B O 1
ATOM 1659 N N . ASN B 1 46 ? 3.039 10.359 -7.863 1 98.12 46 ASN B N 1
ATOM 1660 C CA . ASN B 1 46 ? 2.031 10.992 -8.711 1 98.12 46 ASN B CA 1
ATOM 1661 C C . ASN B 1 46 ? 1.697 12.398 -8.227 1 98.12 46 ASN B C 1
ATOM 1663 O O . ASN B 1 46 ? 1.772 13.359 -8.992 1 98.12 46 ASN B O 1
ATOM 1667 N N . GLU B 1 47 ? 1.231 12.547 -7.008 1 98.5 47 GLU B N 1
ATOM 1668 C CA . GLU B 1 47 ? 0.835 13.781 -6.336 1 98.5 47 GLU B CA 1
ATOM 1669 C C . GLU B 1 47 ? 1.547 13.93 -4.992 1 98.5 47 GLU B C 1
ATOM 1671 O O . GLU B 1 47 ? 2.176 12.992 -4.508 1 98.5 47 GLU B O 1
ATOM 1676 N N . LEU B 1 48 ? 1.437 15.109 -4.395 1 98.81 48 LEU B N 1
ATOM 1677 C CA . LEU B 1 48 ? 2.047 15.406 -3.104 1 98.81 48 LEU B CA 1
ATOM 1678 C C . LEU B 1 48 ? 1.388 14.594 -1.994 1 98.81 48 LEU B C 1
ATOM 1680 O O . LEU B 1 48 ? 0.161 14.477 -1.954 1 98.81 48 LEU B O 1
ATOM 1684 N N . ILE B 1 49 ? 2.178 14 -1.146 1 98.94 49 ILE B N 1
ATOM 1685 C CA . ILE B 1 49 ? 1.768 13.5 0.162 1 98.94 49 ILE B CA 1
ATOM 1686 C C . ILE B 1 49 ? 2.281 14.438 1.254 1 98.94 49 ILE B C 1
ATOM 1688 O O . ILE B 1 49 ? 3.49 14.531 1.481 1 98.94 49 ILE B O 1
ATOM 1692 N N . LEU B 1 50 ? 1.415 15.109 1.923 1 98.94 50 LEU B N 1
ATOM 1693 C CA . LEU B 1 50 ? 1.762 16.062 2.977 1 98.94 50 LEU B CA 1
ATOM 1694 C C . LEU B 1 50 ? 1.398 15.5 4.348 1 98.94 50 LEU B C 1
ATOM 1696 O O . LEU B 1 50 ? 0.236 15.18 4.605 1 98.94 50 LEU B O 1
ATOM 1700 N N . ILE B 1 51 ? 2.408 15.336 5.199 1 98.94 51 ILE B N 1
ATOM 1701 C CA . ILE B 1 51 ? 2.178 15 6.602 1 98.94 51 ILE B CA 1
ATOM 1702 C C . ILE B 1 51 ? 2.271 16.266 7.457 1 98.94 51 ILE B C 1
ATOM 1704 O O . ILE B 1 51 ? 3.355 16.828 7.625 1 98.94 51 ILE B O 1
ATOM 1708 N N . GLY B 1 52 ? 1.184 16.625 8.039 1 98.94 52 GLY B N 1
ATOM 1709 C CA . GLY B 1 52 ? 1.094 17.906 8.75 1 98.94 52 GLY B CA 1
ATOM 1710 C C . GLY B 1 52 ? 1.812 17.891 10.086 1 98.94 52 GLY B C 1
ATOM 1711 O O . GLY B 1 52 ? 2.328 16.859 10.508 1 98.94 52 GLY B O 1
ATOM 1712 N N . LYS B 1 53 ? 1.747 19.062 10.742 1 98.88 53 LYS B N 1
ATOM 1713 C CA . LYS B 1 53 ? 2.445 19.312 12 1 98.88 53 LYS B CA 1
ATOM 1714 C C . LYS B 1 53 ? 2.021 18.312 13.07 1 98.88 53 LYS B C 1
ATOM 1716 O O . LYS B 1 53 ? 0.828 18.062 13.266 1 98.88 53 LYS B O 1
ATOM 1721 N N . ASP B 1 54 ? 2.969 17.594 13.703 1 98.88 54 ASP B N 1
ATOM 1722 C CA . ASP B 1 54 ? 2.801 16.734 14.875 1 98.88 54 ASP B CA 1
ATOM 1723 C C . ASP B 1 54 ? 1.993 15.484 14.531 1 98.88 54 ASP B C 1
ATOM 1725 O O . ASP B 1 54 ? 1.485 14.805 15.43 1 98.88 54 ASP B O 1
ATOM 1729 N N . SER B 1 55 ? 1.803 15.203 13.258 1 98.94 55 SER B N 1
ATOM 1730 C CA . SER B 1 55 ? 1.103 14 12.828 1 98.94 55 SER B CA 1
ATOM 1731 C C . SER B 1 55 ? 2.055 12.812 12.742 1 98.94 55 SER B C 1
ATOM 1733 O O . SER B 1 55 ? 3.266 12.984 12.602 1 98.94 55 SER B O 1
ATOM 1735 N N . ASN B 1 56 ? 1.51 11.617 12.898 1 98.94 56 ASN B N 1
ATOM 1736 C CA . ASN B 1 56 ? 2.332 10.406 12.867 1 98.94 56 ASN B CA 1
ATOM 1737 C C . ASN B 1 56 ? 1.733 9.344 11.953 1 98.94 56 ASN B C 1
ATOM 1739 O O . ASN B 1 56 ? 0.513 9.18 11.898 1 98.94 56 ASN B O 1
ATOM 1743 N N . VAL B 1 57 ? 2.576 8.711 11.156 1 98.94 57 VAL B N 1
ATOM 1744 C CA . VAL B 1 57 ? 2.266 7.578 10.289 1 98.94 57 VAL B CA 1
ATOM 1745 C C . VAL B 1 57 ? 2.889 6.305 10.859 1 98.94 57 VAL B C 1
ATOM 1747 O O . VAL B 1 57 ? 4.105 6.117 10.789 1 98.94 57 VAL B O 1
ATOM 1750 N N . GLN B 1 58 ? 2.104 5.414 11.367 1 98.81 58 GLN B N 1
ATOM 1751 C CA . GLN B 1 58 ? 2.613 4.324 12.195 1 98.81 58 GLN B CA 1
ATOM 1752 C C . GLN B 1 58 ? 3.031 3.135 11.328 1 98.81 58 GLN B C 1
ATOM 1754 O O . GLN B 1 58 ? 2.936 3.186 10.102 1 98.81 58 GLN B O 1
ATOM 1759 N N . ASP B 1 59 ? 3.48 2.074 11.953 1 98.81 59 ASP B N 1
ATOM 1760 C CA . ASP B 1 59 ? 4.23 0.977 11.344 1 98.81 59 ASP B CA 1
ATOM 1761 C C . ASP B 1 59 ? 3.418 0.297 10.25 1 98.81 59 ASP B C 1
ATOM 1763 O O . ASP B 1 59 ? 2.232 0.008 10.43 1 98.81 59 ASP B O 1
ATOM 1767 N N . GLY B 1 60 ? 4.062 0.059 9.094 1 98.69 60 GLY B N 1
ATOM 1768 C CA . GLY B 1 60 ? 3.492 -0.772 8.039 1 98.69 60 GLY B CA 1
ATOM 1769 C C . GLY B 1 60 ? 2.469 -0.042 7.191 1 98.69 60 GLY B C 1
ATOM 1770 O O . GLY B 1 60 ? 1.938 -0.603 6.23 1 98.69 60 GLY B O 1
ATOM 1771 N N . THR B 1 61 ? 2.193 1.219 7.512 1 98.81 61 THR B N 1
ATOM 1772 C CA . THR B 1 61 ? 1.215 2.014 6.777 1 98.81 61 THR B CA 1
ATOM 1773 C C . THR B 1 61 ? 1.688 2.27 5.348 1 98.81 61 THR B C 1
ATOM 1775 O O . THR B 1 61 ? 2.875 2.508 5.117 1 98.81 61 THR B O 1
ATOM 1778 N N . VAL B 1 62 ? 0.743 2.184 4.379 1 98.94 62 VAL B N 1
ATOM 1779 C CA . VAL B 1 62 ? 1.031 2.516 2.986 1 98.94 62 VAL B CA 1
ATOM 1780 C C . VAL B 1 62 ? 0.213 3.734 2.566 1 98.94 62 VAL B C 1
ATOM 1782 O O . VAL B 1 62 ? -0.993 3.797 2.816 1 98.94 62 VAL B O 1
ATOM 1785 N N . MET B 1 63 ? 0.867 4.766 1.995 1 98.94 63 MET B N 1
ATOM 1786 C CA . MET B 1 63 ? 0.223 5.953 1.443 1 98.94 63 MET B CA 1
ATOM 1787 C C . MET B 1 63 ? 0.593 6.141 -0.024 1 98.94 63 MET B C 1
ATOM 1789 O O . MET B 1 63 ? 1.771 6.109 -0.381 1 98.94 63 MET B O 1
ATOM 1793 N N . HIS B 1 64 ? -0.392 6.285 -0.856 1 98.88 64 HIS B N 1
ATOM 1794 C CA . HIS B 1 64 ? -0.181 6.457 -2.289 1 98.88 64 HIS B CA 1
ATOM 1795 C C . HIS B 1 64 ? -1.203 7.418 -2.885 1 98.88 64 HIS B C 1
ATOM 1797 O O . HIS B 1 64 ? -2.189 7.766 -2.23 1 98.88 64 HIS B O 1
ATOM 1803 N N . THR B 1 65 ? -0.909 7.996 -4.094 1 98.56 65 THR B N 1
ATOM 1804 C CA . THR B 1 65 ? -1.791 8.961 -4.742 1 98.56 65 THR B CA 1
ATOM 1805 C C . THR B 1 65 ? -2 8.594 -6.211 1 98.56 65 THR B C 1
ATOM 1807 O O . THR B 1 65 ? -1.132 7.98 -6.836 1 98.56 65 THR B O 1
ATOM 1810 N N . ASP B 1 66 ? -3.121 8.82 -6.691 1 97.62 66 ASP B N 1
ATOM 1811 C CA . ASP B 1 66 ? -3.369 8.883 -8.133 1 97.62 66 ASP B CA 1
ATOM 1812 C C . ASP B 1 66 ? -3.303 10.328 -8.633 1 97.62 66 ASP B C 1
ATOM 1814 O O . ASP B 1 66 ? -3.438 11.266 -7.848 1 97.62 66 ASP B O 1
ATOM 1818 N N . MET B 1 67 ? -3.121 10.469 -9.953 1 97.25 67 MET B N 1
ATOM 1819 C CA . MET B 1 67 ? -3.098 11.812 -10.531 1 97.25 67 MET B CA 1
ATOM 1820 C C . MET B 1 67 ? -4.387 12.562 -10.211 1 97.25 67 MET B C 1
ATOM 1822 O O . MET B 1 67 ? -5.48 12.031 -10.406 1 97.25 67 MET B O 1
ATOM 1826 N N . GLY B 1 68 ? -4.277 13.805 -9.719 1 98.12 68 GLY B N 1
ATOM 1827 C CA . GLY B 1 68 ? -5.438 14.625 -9.398 1 98.12 68 GLY B CA 1
ATOM 1828 C C . GLY B 1 68 ? -5.949 14.414 -7.988 1 98.12 68 GLY B C 1
ATOM 1829 O O . GLY B 1 68 ? -6.867 15.102 -7.543 1 98.12 68 GLY B O 1
ATOM 1830 N N . PHE B 1 69 ? -5.367 13.461 -7.27 1 98.56 69 PHE B N 1
ATOM 1831 C CA . PHE B 1 69 ? -5.766 13.164 -5.898 1 98.56 69 PHE B CA 1
ATOM 1832 C C . PHE B 1 69 ? -4.566 13.219 -4.961 1 98.56 69 PHE B C 1
ATOM 1834 O O . PHE B 1 69 ? -4.031 12.18 -4.566 1 98.56 69 PHE B O 1
ATOM 1841 N N . PRO B 1 70 ? -4.164 14.422 -4.543 1 98.88 70 PRO B N 1
ATOM 1842 C CA . PRO B 1 70 ? -3.119 14.508 -3.521 1 98.88 70 PRO B CA 1
ATOM 1843 C C . PRO B 1 70 ? -3.553 13.922 -2.18 1 98.88 70 PRO B C 1
ATOM 1845 O O . PRO B 1 70 ? -4.734 13.633 -1.983 1 98.88 70 PRO B O 1
ATOM 1848 N N . LEU B 1 71 ? -2.682 13.602 -1.3 1 98.94 71 LEU B N 1
ATOM 1849 C CA . LEU B 1 71 ? -2.941 13.102 0.045 1 98.94 71 LEU B CA 1
ATOM 1850 C C . LEU B 1 71 ? -2.484 14.102 1.098 1 98.94 71 LEU B C 1
ATOM 1852 O O . LEU B 1 71 ? -1.286 14.359 1.235 1 98.94 71 LEU B O 1
ATOM 1856 N N . THR B 1 72 ? -3.436 14.664 1.835 1 98.94 72 THR B N 1
ATOM 1857 C CA . THR B 1 72 ? -3.146 15.727 2.797 1 98.94 72 THR B CA 1
ATOM 1858 C C . THR B 1 72 ? -3.566 15.305 4.203 1 98.94 72 THR B C 1
ATOM 1860 O O . THR B 1 72 ? -4.754 15.094 4.465 1 98.94 72 THR B O 1
ATOM 1863 N N . ILE B 1 73 ? -2.598 15.227 5.074 1 98.94 73 ILE B N 1
ATOM 1864 C CA . ILE B 1 73 ? -2.82 14.961 6.488 1 98.94 73 ILE B CA 1
ATOM 1865 C C . ILE B 1 73 ? -2.688 16.266 7.285 1 98.94 73 ILE B C 1
ATOM 1867 O O . ILE B 1 73 ? -1.666 16.953 7.199 1 98.94 73 ILE B O 1
ATOM 1871 N N . GLY B 1 74 ? -3.672 16.578 8.078 1 98.94 74 GLY B N 1
ATOM 1872 C CA . GLY B 1 74 ? -3.66 17.797 8.867 1 98.94 74 GLY B CA 1
ATOM 1873 C C . GLY B 1 74 ? -2.736 17.719 10.07 1 98.94 74 GLY B C 1
ATOM 1874 O O . GLY B 1 74 ? -1.805 16.922 10.094 1 98.94 74 GLY B O 1
ATOM 1875 N N . THR B 1 75 ? -2.986 18.578 11.078 1 98.88 75 THR B N 1
ATOM 1876 C CA . THR B 1 75 ? -2.193 18.703 12.297 1 98.88 75 THR B CA 1
ATOM 1877 C C . THR B 1 75 ? -2.621 17.672 13.32 1 98.88 75 THR B C 1
ATOM 1879 O O . THR B 1 75 ? -3.814 17.453 13.539 1 98.88 75 THR B O 1
ATOM 1882 N N . GLY B 1 76 ? -1.666 17.047 13.945 1 98.88 76 GLY B N 1
ATOM 1883 C CA . GLY B 1 76 ? -1.941 16.172 15.086 1 98.88 76 GLY B CA 1
ATOM 1884 C C . GLY B 1 76 ? -2.77 14.961 14.719 1 98.88 76 GLY B C 1
ATOM 1885 O O . GLY B 1 76 ? -3.615 14.523 15.5 1 98.88 76 GLY B O 1
ATOM 1886 N N . VAL B 1 77 ? -2.652 14.5 13.547 1 98.94 77 VAL B N 1
ATOM 1887 C CA . VAL B 1 77 ? -3.377 13.312 13.094 1 98.94 77 VAL B CA 1
ATOM 1888 C C . VAL B 1 77 ? -2.582 12.062 13.438 1 98.94 77 VAL B C 1
ATOM 1890 O O . VAL B 1 77 ? -1.353 12.047 13.344 1 98.94 77 VAL B O 1
ATOM 1893 N N . THR B 1 78 ? -3.254 10.992 13.836 1 98.88 78 THR B N 1
ATOM 1894 C CA . THR B 1 78 ? -2.664 9.68 14.078 1 98.88 78 THR B CA 1
ATOM 1895 C C . THR B 1 78 ? -3.133 8.672 13.031 1 98.88 78 THR B C 1
ATOM 1897 O O . THR B 1 78 ? -4.324 8.367 12.945 1 98.88 78 THR B O 1
ATOM 1900 N N . ILE B 1 79 ? -2.238 8.234 12.227 1 98.94 79 ILE B N 1
ATOM 1901 C CA . ILE B 1 79 ? -2.531 7.184 11.258 1 98.94 79 ILE B CA 1
ATOM 1902 C C . ILE B 1 79 ? -2.104 5.828 11.82 1 98.94 79 ILE B C 1
ATOM 1904 O O . ILE B 1 79 ? -0.909 5.535 11.906 1 98.94 79 ILE B O 1
ATOM 1908 N N . GLY B 1 80 ? -3.025 4.988 12.102 1 98.69 80 GLY B N 1
ATOM 1909 C CA . GLY B 1 80 ? -2.793 3.74 12.812 1 98.69 80 GLY B CA 1
ATOM 1910 C C . GLY B 1 80 ? -2.002 2.729 12 1 98.69 80 GLY B C 1
ATOM 1911 O O . GLY B 1 80 ? -1.874 2.867 10.781 1 98.69 80 GLY B O 1
ATOM 1912 N N . HIS B 1 81 ? -1.522 1.65 12.719 1 98.81 81 HIS B N 1
ATOM 1913 C CA . HIS B 1 81 ? -0.688 0.608 12.133 1 98.81 81 HIS B CA 1
ATOM 1914 C C . HIS B 1 81 ? -1.383 -0.049 10.945 1 98.81 81 HIS B C 1
ATOM 1916 O O . HIS B 1 81 ? -2.588 -0.309 10.992 1 98.81 81 HIS B O 1
ATOM 1922 N N . ASN B 1 82 ? -0.65 -0.207 9.836 1 98.69 82 ASN B N 1
ATOM 1923 C CA . ASN B 1 82 ? -1.049 -0.989 8.664 1 98.69 82 ASN B CA 1
ATOM 1924 C C . ASN B 1 82 ? -2.217 -0.34 7.93 1 98.69 82 ASN B C 1
ATOM 1926 O O . ASN B 1 82 ? -2.857 -0.976 7.09 1 98.69 82 ASN B O 1
ATOM 1930 N N . ALA B 1 83 ? -2.557 0.923 8.297 1 98.88 83 ALA B N 1
ATOM 1931 C CA . ALA B 1 83 ? -3.576 1.615 7.512 1 98.88 83 ALA B CA 1
ATOM 1932 C C . ALA B 1 83 ? -3.104 1.841 6.078 1 98.88 83 ALA B C 1
ATOM 1934 O O . ALA B 1 83 ? -1.902 1.802 5.801 1 98.88 83 ALA B O 1
ATOM 1935 N N . MET B 1 84 ? -4.023 1.954 5.191 1 98.94 84 MET B N 1
ATOM 1936 C CA . MET B 1 84 ? -3.732 2.279 3.797 1 98.94 84 MET B CA 1
ATOM 1937 C C . MET B 1 84 ? -4.531 3.496 3.346 1 98.94 84 MET B C 1
ATOM 1939 O O . MET B 1 84 ? -5.762 3.482 3.377 1 98.94 84 MET B O 1
ATOM 1943 N N . LEU B 1 85 ? -3.908 4.594 2.943 1 98.94 85 LEU B N 1
ATOM 19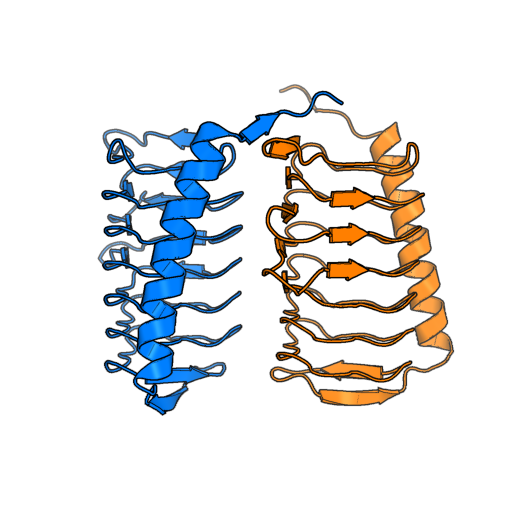44 C CA . LEU B 1 85 ? -4.559 5.812 2.479 1 98.94 85 LEU B CA 1
ATOM 1945 C C . LEU B 1 85 ? -4.211 6.09 1.019 1 98.94 85 LEU B C 1
ATOM 1947 O O . LEU B 1 85 ? -3.035 6.152 0.656 1 98.94 85 LEU B O 1
ATOM 1951 N N . HIS B 1 86 ? -5.203 6.195 0.191 1 98.62 86 HIS B N 1
ATOM 1952 C CA . HIS B 1 86 ? -5.074 6.562 -1.214 1 98.62 86 HIS B CA 1
ATOM 1953 C C . HIS B 1 86 ? -5.621 7.965 -1.471 1 98.62 86 HIS B C 1
ATOM 1955 O O . HIS B 1 86 ? -6.816 8.211 -1.287 1 98.62 86 HIS B O 1
ATOM 1961 N N . GLY B 1 87 ? -5.035 8.922 -1.973 1 98.62 87 GLY B N 1
ATOM 1962 C CA . GLY B 1 87 ? -5.324 10.312 -2.283 1 98.62 87 GLY B CA 1
ATOM 1963 C C . GLY B 1 87 ? -6.543 10.852 -1.552 1 98.62 87 GLY B C 1
ATOM 1964 O O . GLY B 1 87 ? -7.621 10.961 -2.135 1 98.62 87 GLY B O 1
ATOM 1965 N N . CYS B 1 88 ? -6.379 11.273 -0.323 1 98.88 88 CYS B N 1
ATOM 1966 C CA . CYS B 1 88 ? -7.473 11.758 0.513 1 98.88 88 CYS B CA 1
ATOM 1967 C C . CYS B 1 88 ? -7.02 12.906 1.398 1 98.88 88 CYS B C 1
ATOM 1969 O O . CYS B 1 88 ? -5.848 13.297 1.365 1 98.88 88 CYS B O 1
ATOM 1971 N N . THR B 1 89 ? -8 13.5 2.109 1 98.94 89 THR B N 1
ATOM 1972 C CA . THR B 1 89 ? -7.723 14.547 3.08 1 98.94 89 THR B CA 1
ATOM 1973 C C . THR B 1 89 ? -8.203 14.141 4.469 1 98.94 89 THR B C 1
ATOM 1975 O O . THR B 1 89 ? -9.305 13.617 4.621 1 98.94 89 THR B O 1
ATOM 1978 N N . VAL B 1 90 ? -7.383 14.336 5.461 1 98.94 90 VAL B N 1
ATOM 1979 C CA . VAL B 1 90 ? -7.73 14.039 6.848 1 98.94 90 VAL B CA 1
ATOM 1980 C C . VAL B 1 90 ? -7.574 15.305 7.695 1 98.94 90 VAL B C 1
ATOM 1982 O O . VAL B 1 90 ? -6.492 15.898 7.742 1 98.94 90 VAL B O 1
ATOM 1985 N N . GLY B 1 91 ? -8.602 15.68 8.398 1 98.94 91 GLY B N 1
ATOM 1986 C CA . GLY B 1 91 ? -8.617 16.891 9.195 1 98.94 91 GLY B CA 1
ATOM 1987 C C . GLY B 1 91 ? -7.867 16.75 10.508 1 98.94 91 GLY B C 1
ATOM 1988 O O . GLY B 1 91 ? -7.59 15.633 10.953 1 98.94 91 GLY B O 1
ATOM 1989 N N . ASP B 1 92 ? -7.672 17.906 11.172 1 98.94 92 ASP B N 1
ATOM 1990 C CA . ASP B 1 92 ? -6.824 18.016 12.352 1 98.94 92 ASP B CA 1
ATOM 1991 C C . ASP B 1 92 ? -7.328 17.109 13.477 1 98.94 92 ASP B C 1
ATOM 1993 O O . ASP B 1 92 ? -8.539 17.016 13.711 1 98.94 92 ASP B O 1
ATOM 1997 N N . TYR B 1 93 ? -6.363 16.344 14.117 1 98.88 93 TYR B N 1
ATOM 1998 C CA . TYR B 1 93 ? -6.543 15.594 15.352 1 98.88 93 TYR B CA 1
ATOM 1999 C C . TYR B 1 93 ? -7.477 14.406 15.141 1 98.88 93 TYR B C 1
ATOM 2001 O O . TYR B 1 93 ? -8.094 13.914 16.094 1 98.88 93 TYR B O 1
ATOM 2009 N N . SER B 1 94 ? -7.637 14.023 13.914 1 98.94 94 SER B N 1
ATOM 2010 C CA . SER B 1 94 ? -8.352 12.781 13.648 1 98.94 94 SER B CA 1
ATOM 2011 C C . SER B 1 94 ? -7.441 11.57 13.797 1 98.94 94 SER B C 1
ATOM 2013 O O . SER B 1 94 ? -6.219 11.695 13.711 1 98.94 94 SER B O 1
ATOM 2015 N N . LEU B 1 95 ? -8.062 10.422 14.078 1 98.94 95 LEU B N 1
ATOM 2016 C CA . LEU B 1 95 ? -7.387 9.133 14.195 1 98.94 95 LEU B CA 1
ATOM 2017 C C . LEU B 1 95 ? -7.93 8.133 13.18 1 98.94 95 LEU B C 1
ATOM 2019 O O . LEU B 1 95 ? -9.133 7.891 13.125 1 98.94 95 LEU B O 1
ATOM 2023 N N . ILE B 1 96 ? -7.059 7.68 12.336 1 98.94 96 ILE B N 1
ATOM 2024 C CA . ILE B 1 96 ? -7.383 6.598 11.406 1 98.94 96 ILE B CA 1
ATOM 2025 C C . ILE B 1 96 ? -7.012 5.254 12.031 1 98.94 96 ILE B C 1
ATOM 2027 O O . ILE B 1 96 ? -5.836 4.996 12.312 1 98.94 96 ILE B O 1
ATOM 2031 N N . GLY B 1 97 ? -7.91 4.395 12.188 1 98.75 97 GLY B N 1
ATOM 2032 C CA . GLY B 1 97 ? -7.727 3.154 12.922 1 98.75 97 GLY B CA 1
ATOM 2033 C C . GLY B 1 97 ? -6.836 2.16 12.203 1 98.75 97 GLY B C 1
ATOM 2034 O O . GLY B 1 97 ? -6.57 2.305 11.008 1 98.75 97 GLY B O 1
ATOM 2035 N N . ILE B 1 98 ? -6.391 1.161 13.016 1 98.62 98 ILE B N 1
ATOM 2036 C CA . ILE B 1 98 ? -5.516 0.093 12.547 1 98.62 98 ILE B CA 1
ATOM 2037 C C . ILE B 1 98 ? -6.152 -0.607 11.344 1 98.62 98 ILE B C 1
ATOM 2039 O O . ILE B 1 98 ? -7.348 -0.915 11.359 1 98.62 98 ILE B O 1
ATOM 2043 N N . ASN B 1 99 ? -5.422 -0.757 10.266 1 98.56 99 ASN B N 1
ATOM 2044 C CA . ASN B 1 99 ? -5.789 -1.521 9.078 1 98.56 99 ASN B CA 1
ATOM 2045 C C . ASN B 1 99 ? -6.938 -0.859 8.32 1 98.56 99 ASN B C 1
ATOM 2047 O O . ASN B 1 99 ? -7.551 -1.479 7.449 1 98.56 99 ASN B O 1
ATOM 2051 N N . ALA B 1 100 ? -7.344 0.353 8.664 1 98.81 100 ALA B N 1
ATOM 2052 C CA . ALA B 1 100 ? -8.383 1.047 7.902 1 98.81 100 ALA B CA 1
ATOM 2053 C C . ALA B 1 100 ? -7.898 1.378 6.492 1 98.81 100 ALA B C 1
ATOM 2055 O O . ALA B 1 100 ? -6.695 1.519 6.262 1 98.81 100 ALA B O 1
ATOM 2056 N N . VAL B 1 101 ? -8.844 1.479 5.523 1 98.88 101 VAL B N 1
ATOM 2057 C CA . VAL B 1 101 ? -8.562 1.849 4.141 1 98.88 101 VAL B CA 1
ATOM 2058 C C . VAL B 1 101 ? -9.352 3.105 3.773 1 98.88 101 VAL B C 1
ATOM 2060 O O . VAL B 1 101 ? -10.578 3.143 3.91 1 98.88 101 VAL B O 1
ATOM 2063 N N . ILE B 1 102 ? -8.641 4.164 3.357 1 98.94 102 ILE B N 1
ATOM 2064 C CA . ILE B 1 102 ? -9.25 5.398 2.877 1 98.94 102 ILE B CA 1
ATOM 2065 C C . ILE B 1 102 ? -8.953 5.574 1.39 1 98.94 102 ILE B C 1
ATOM 2067 O O . ILE B 1 102 ? -7.793 5.648 0.986 1 98.94 102 ILE B O 1
ATOM 2071 N N . LEU B 1 103 ? -10.031 5.707 0.545 1 98.75 103 LEU B N 1
ATOM 2072 C CA . LEU B 1 103 ? -9.836 5.703 -0.901 1 98.75 103 LEU B CA 1
ATOM 2073 C C . LEU B 1 103 ? -9.836 7.125 -1.454 1 98.75 103 LEU B C 1
ATOM 2075 O O . LEU B 1 103 ? -10.023 8.086 -0.706 1 98.75 103 LEU B O 1
ATOM 2079 N N . ASN B 1 104 ? -9.703 7.266 -2.721 1 98.62 104 ASN B N 1
ATOM 2080 C CA . ASN B 1 104 ? -9.469 8.531 -3.408 1 98.62 104 ASN B CA 1
ATOM 2081 C C . ASN B 1 104 ? -10.617 9.508 -3.18 1 98.62 104 ASN B C 1
ATOM 2083 O O . ASN B 1 104 ? -11.789 9.141 -3.27 1 98.62 104 ASN B O 1
ATOM 2087 N N . GLY B 1 105 ? -10.195 10.758 -2.873 1 98.75 105 GLY B N 1
ATOM 2088 C CA . GLY B 1 105 ? -11.164 11.844 -2.824 1 98.75 105 GLY B CA 1
ATOM 2089 C C . GLY B 1 105 ? -11.906 11.914 -1.505 1 98.75 105 GLY B C 1
ATOM 2090 O O . GLY B 1 105 ? -12.641 12.875 -1.256 1 98.75 105 GLY B O 1
ATOM 2091 N N . ALA B 1 106 ? -11.727 10.922 -0.694 1 98.88 106 ALA B N 1
ATOM 2092 C CA . ALA B 1 106 ? -12.367 10.953 0.616 1 98.88 106 ALA B CA 1
ATOM 2093 C C . ALA B 1 106 ? -11.875 12.141 1.438 1 98.88 106 ALA B C 1
ATOM 2095 O O . ALA B 1 106 ? -10.703 12.508 1.368 1 98.88 106 ALA B O 1
ATOM 2096 N N . LYS B 1 107 ? -12.766 12.758 2.184 1 98.94 107 LYS B N 1
ATOM 2097 C CA . LYS B 1 107 ? -12.469 13.867 3.086 1 98.94 107 LYS B CA 1
ATOM 2098 C C . LYS B 1 107 ? -12.914 13.555 4.512 1 98.94 107 LYS B C 1
ATOM 2100 O O . LYS B 1 107 ? -14.117 13.523 4.801 1 98.94 107 LYS B O 1
ATOM 2105 N N . ILE B 1 108 ? -12 13.32 5.34 1 98.94 108 ILE B N 1
ATOM 2106 C CA . ILE B 1 108 ? -12.266 13.07 6.75 1 98.94 108 ILE B CA 1
ATOM 2107 C C . ILE B 1 108 ? -12.188 14.383 7.531 1 98.94 108 ILE B C 1
ATOM 2109 O O . ILE B 1 108 ? -11.188 15.102 7.453 1 98.94 108 ILE B O 1
ATOM 2113 N N . GLY B 1 109 ? -13.188 14.703 8.289 1 98.88 109 GLY B N 1
ATOM 2114 C CA . GLY B 1 109 ? -13.227 15.93 9.07 1 98.88 109 GLY B CA 1
ATOM 2115 C C . GLY B 1 109 ? -12.227 15.938 10.211 1 98.88 109 GLY B C 1
ATOM 2116 O O . GLY B 1 109 ? -11.398 15.031 10.328 1 98.88 109 GLY B O 1
ATOM 2117 N N . LYS B 1 110 ? -12.344 17.047 11.062 1 98.81 110 LYS B N 1
ATOM 2118 C CA . LYS B 1 110 ? -11.5 17.188 12.242 1 98.81 110 LYS B CA 1
ATOM 2119 C C . LYS B 1 110 ? -12.047 16.375 13.414 1 98.81 110 LYS B C 1
ATOM 2121 O O . LYS B 1 110 ? -13.25 16.156 13.516 1 98.81 110 LYS B O 1
ATOM 2126 N N . ASN B 1 111 ? -11.156 15.93 14.234 1 98.81 111 ASN B N 1
ATOM 2127 C CA . ASN B 1 111 ? -11.531 15.234 15.461 1 98.81 111 ASN B CA 1
ATOM 2128 C C . ASN B 1 111 ? -12.438 14.039 15.172 1 98.81 111 ASN B C 1
ATOM 2130 O O . ASN B 1 111 ? -13.484 13.883 15.797 1 98.81 111 ASN B O 1
ATOM 2134 N N . CYS B 1 112 ? -12.031 13.227 14.219 1 98.94 112 CYS B N 1
ATOM 2135 C CA . CYS B 1 112 ? -12.758 12.008 13.875 1 98.94 112 CYS B CA 1
ATOM 2136 C C . CYS B 1 112 ? -11.984 10.766 14.32 1 98.94 112 CYS B C 1
ATOM 2138 O O . CYS B 1 112 ? -10.758 10.812 14.438 1 98.94 112 CYS B O 1
ATOM 2140 N N . ILE B 1 113 ? -12.68 9.734 14.594 1 98.88 113 ILE B N 1
ATOM 2141 C CA . ILE B 1 113 ? -12.109 8.391 14.727 1 98.88 113 ILE B CA 1
ATOM 2142 C C . ILE B 1 113 ? -12.672 7.488 13.633 1 98.88 113 ILE B C 1
ATOM 2144 O O . ILE B 1 113 ? -13.883 7.238 13.578 1 98.88 113 ILE B O 1
ATOM 2148 N N . ILE B 1 114 ? -11.852 7.105 12.75 1 98.94 114 ILE B N 1
ATOM 2149 C CA . ILE B 1 114 ? -12.18 6.027 11.82 1 98.94 114 ILE B CA 1
ATOM 2150 C C . ILE B 1 114 ? -11.789 4.684 12.438 1 98.94 114 ILE B C 1
ATOM 2152 O O . ILE B 1 114 ? -10.609 4.426 12.68 1 98.94 114 ILE B O 1
ATOM 2156 N N . GLY B 1 115 ? -12.703 3.867 12.664 1 98.75 115 GLY B N 1
ATOM 2157 C CA . GLY B 1 115 ? -12.469 2.613 13.359 1 98.75 115 GLY B CA 1
ATOM 2158 C C . GLY B 1 115 ? -11.531 1.683 12.617 1 98.75 115 GLY B C 1
ATOM 2159 O O . GLY B 1 115 ? -11.328 1.826 11.414 1 98.75 115 GLY B O 1
ATOM 2160 N N . ALA B 1 116 ? -10.953 0.707 13.43 1 98.62 116 ALA B N 1
ATOM 2161 C CA . ALA B 1 116 ? -10.086 -0.308 12.836 1 98.62 116 ALA B CA 1
ATOM 2162 C C . ALA B 1 116 ? -10.828 -1.105 11.766 1 98.62 116 ALA B C 1
ATOM 2164 O O . ALA B 1 116 ? -12.023 -1.37 11.898 1 98.62 116 ALA B O 1
ATOM 2165 N N . ASN B 1 117 ? -10.141 -1.395 10.695 1 98.38 117 ASN B N 1
ATOM 2166 C CA . ASN B 1 117 ? -10.625 -2.213 9.594 1 98.38 117 ASN B CA 1
ATOM 2167 C C . ASN B 1 117 ? -11.719 -1.5 8.805 1 98.38 117 ASN B C 1
ATOM 2169 O O . ASN B 1 117 ? -12.367 -2.104 7.949 1 98.38 117 ASN B O 1
ATOM 2173 N N . ALA B 1 118 ? -12 -0.244 9.109 1 98.62 118 ALA B N 1
ATOM 2174 C CA . ALA B 1 118 ? -13.039 0.463 8.375 1 98.62 118 ALA B CA 1
ATOM 2175 C C . ALA B 1 118 ? -12.609 0.726 6.934 1 98.62 118 ALA B C 1
ATOM 2177 O O . ALA B 1 118 ? -11.406 0.804 6.641 1 98.62 118 ALA B O 1
ATOM 2178 N N . LEU B 1 119 ? -13.562 0.832 6.051 1 98.81 119 LEU B N 1
ATOM 2179 C CA . LEU B 1 119 ? -13.352 1.224 4.66 1 98.81 119 LEU B CA 1
ATOM 2180 C C . LEU B 1 119 ? -14.094 2.518 4.344 1 98.81 119 LEU B C 1
ATOM 2182 O O . LEU B 1 119 ? -15.328 2.568 4.422 1 98.81 119 LEU B O 1
ATOM 2186 N N . ILE B 1 120 ? -13.367 3.555 3.988 1 98.88 120 ILE B N 1
ATOM 2187 C CA . ILE B 1 120 ? -13.969 4.793 3.502 1 98.88 120 ILE B CA 1
ATOM 2188 C C . ILE B 1 120 ? -13.852 4.859 1.98 1 98.88 120 ILE B C 1
ATOM 2190 O O . ILE B 1 120 ? -12.75 5 1.44 1 98.88 120 ILE B O 1
ATOM 2194 N N . GLY B 1 121 ? -14.969 4.832 1.309 1 98.19 121 GLY B N 1
ATOM 2195 C CA . GLY B 1 121 ? -15.008 4.754 -0.143 1 98.19 121 GLY B CA 1
ATOM 2196 C C . GLY B 1 121 ? -14.609 6.051 -0.821 1 98.19 121 GLY B C 1
ATOM 2197 O O . GLY B 1 121 ? -14.453 7.078 -0.161 1 98.19 121 GLY B O 1
ATOM 2198 N N . GLU B 1 122 ? -14.57 5.969 -2.146 1 98.31 122 GLU B N 1
ATOM 2199 C CA . GLU B 1 122 ? -14.133 7.109 -2.951 1 98.31 122 GLU B CA 1
ATOM 2200 C C . GLU B 1 122 ? -15.055 8.312 -2.746 1 98.31 122 GLU B C 1
ATOM 2202 O O . GLU B 1 122 ? -16.281 8.164 -2.717 1 98.31 122 GLU B O 1
ATOM 2207 N N . ASN B 1 123 ? -14.5 9.492 -2.527 1 98.56 123 ASN B N 1
ATOM 2208 C CA . ASN B 1 123 ? -15.164 10.789 -2.482 1 98.56 123 ASN B CA 1
ATOM 2209 C C . ASN B 1 123 ? -16.109 10.898 -1.285 1 98.56 123 ASN B C 1
ATOM 2211 O O . ASN B 1 123 ? -16.875 11.852 -1.188 1 98.56 123 ASN B O 1
ATOM 2215 N N . LYS B 1 124 ? -16.047 9.945 -0.361 1 98.62 124 LYS B N 1
ATOM 2216 C CA . LYS B 1 124 ? -16.891 10.023 0.834 1 98.62 124 LYS B CA 1
ATOM 2217 C C . LYS B 1 124 ? -16.453 11.188 1.728 1 98.62 124 LYS B C 1
ATOM 2219 O O . LYS B 1 124 ? -15.266 11.422 1.926 1 98.62 124 LYS B O 1
ATOM 2224 N N . GLU B 1 125 ? -17.422 11.875 2.289 1 98.81 125 GLU B N 1
ATOM 2225 C CA . GLU B 1 125 ? -17.172 12.969 3.223 1 98.81 125 GLU B CA 1
ATOM 2226 C C . GLU B 1 125 ? -17.625 12.609 4.633 1 98.81 125 GLU B C 1
ATOM 2228 O O . GLU B 1 125 ? -18.797 12.273 4.852 1 98.81 125 GLU B O 1
ATOM 2233 N N . ILE B 1 126 ? -16.75 12.656 5.609 1 98.88 126 ILE B N 1
ATOM 2234 C CA . ILE B 1 126 ? -17.031 12.391 7.016 1 98.88 126 ILE B CA 1
ATOM 2235 C C . ILE B 1 126 ? -17.031 13.703 7.797 1 98.88 126 ILE B C 1
ATOM 2237 O O . ILE B 1 126 ? -16.016 14.398 7.848 1 98.88 126 ILE B O 1
ATOM 2241 N N . PRO B 1 127 ? -18.125 14.078 8.445 1 98.81 127 PRO B N 1
ATOM 2242 C CA . P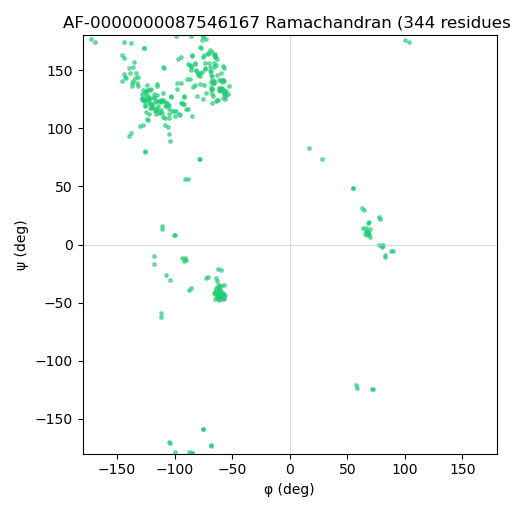RO B 1 127 ? -18.172 15.336 9.188 1 98.81 127 PRO B CA 1
ATOM 2243 C C . PRO B 1 127 ? -17.234 15.352 10.391 1 98.81 127 PRO B C 1
ATOM 2245 O O . PRO B 1 127 ? -16.875 14.297 10.914 1 98.81 127 PRO B O 1
ATOM 2248 N N . ASP B 1 128 ? -16.984 16.609 10.883 1 98.81 128 ASP B N 1
ATOM 2249 C CA . ASP B 1 128 ? -16.172 16.781 12.078 1 98.81 128 ASP B CA 1
ATOM 2250 C C . ASP B 1 128 ? -16.75 16.016 13.266 1 98.81 128 ASP B C 1
ATOM 2252 O O . ASP B 1 128 ? -17.969 15.93 13.422 1 98.81 128 ASP B O 1
ATOM 2256 N N . GLY B 1 129 ? -15.883 15.445 14.023 1 98.75 129 GLY B N 1
ATOM 2257 C CA . GLY B 1 129 ? -16.266 14.883 15.305 1 98.75 129 GLY B CA 1
ATOM 2258 C C . GLY B 1 129 ? -16.953 13.531 15.18 1 98.75 129 GLY B C 1
ATOM 2259 O O . GLY B 1 129 ? -17.703 13.125 16.078 1 98.75 129 GLY B O 1
ATOM 2260 N N . SER B 1 130 ? -16.781 12.805 14.109 1 98.88 130 SER B N 1
ATOM 2261 C CA . SER B 1 130 ? -17.516 11.578 13.836 1 98.88 130 SER B CA 1
ATOM 2262 C C . SER B 1 130 ? -16.734 10.352 14.305 1 98.88 130 SER B C 1
ATOM 2264 O O . SER B 1 130 ? -15.508 10.297 14.164 1 98.88 130 SER B O 1
ATOM 2266 N N . LEU B 1 131 ? -17.391 9.43 14.867 1 98.88 131 LEU B N 1
ATOM 2267 C CA . LEU B 1 131 ? -16.922 8.062 14.969 1 98.88 131 LEU B CA 1
ATOM 2268 C C . LEU B 1 131 ? -17.453 7.207 13.828 1 98.88 131 LEU B C 1
ATOM 2270 O O . LEU B 1 131 ? -18.672 7.07 13.672 1 98.88 131 LEU B O 1
ATOM 2274 N N . VAL B 1 132 ? -16.562 6.625 13.062 1 98.88 132 VAL B N 1
ATOM 2275 C CA . VAL B 1 132 ? -16.953 5.812 11.914 1 98.88 132 VAL B CA 1
ATOM 2276 C C . VAL B 1 132 ? -16.531 4.359 12.141 1 98.88 132 VAL B C 1
ATOM 2278 O O . VAL B 1 132 ? -15.438 4.086 12.617 1 98.88 132 VAL B O 1
ATOM 2281 N N . MET B 1 133 ? -17.391 3.432 11.797 1 98.56 133 MET B N 1
ATOM 2282 C CA . MET B 1 133 ? -17.094 2.008 11.93 1 98.56 133 MET B CA 1
ATOM 2283 C C . MET B 1 133 ? -17.625 1.232 10.727 1 98.56 133 MET B C 1
ATOM 2285 O O . MET B 1 133 ? -18.562 1.677 10.055 1 98.56 133 MET B O 1
ATOM 2289 N N . GLY B 1 134 ? -16.938 0.153 10.484 1 97.38 134 GLY B N 1
ATOM 2290 C CA . GLY B 1 134 ? -17.484 -0.81 9.539 1 97.38 134 GLY B CA 1
ATOM 2291 C C . GLY B 1 134 ? -16.859 -0.702 8.156 1 97.38 134 GLY B C 1
ATOM 2292 O O . GLY B 1 134 ? -16.016 0.154 7.914 1 97.38 134 GLY B O 1
ATOM 2293 N N . SER B 1 135 ? -17.281 -1.669 7.203 1 96.94 135 SER B N 1
ATOM 2294 C CA . SER B 1 135 ? -16.891 -1.794 5.801 1 96.94 135 SER B CA 1
ATOM 2295 C C . SER B 1 135 ? -18.078 -2.17 4.93 1 96.94 135 SER B C 1
ATOM 2297 O O . SER B 1 135 ? -18.453 -3.342 4.859 1 96.94 135 SER B O 1
ATOM 2299 N N . PRO B 1 136 ? -18.703 -1.178 4.402 1 96.5 136 PRO B N 1
ATOM 2300 C CA . PRO B 1 136 ? -18.297 0.224 4.289 1 96.5 136 PRO B CA 1
ATOM 2301 C C . PRO B 1 136 ? -18.484 0.999 5.594 1 96.5 136 PRO B C 1
ATOM 2303 O O . PRO B 1 136 ? -19.359 0.671 6.391 1 96.5 136 PRO B O 1
ATOM 2306 N N . GLY B 1 137 ? -17.625 1.902 5.754 1 98.06 137 GLY B N 1
ATOM 2307 C CA . GLY B 1 137 ? -17.656 2.711 6.961 1 98.06 137 GLY B CA 1
ATOM 2308 C C . GLY B 1 137 ? -18.891 3.578 7.074 1 98.06 137 GLY B C 1
ATOM 2309 O O . GLY B 1 137 ? -19.328 4.184 6.09 1 98.06 137 GLY B O 1
ATOM 2310 N N . LYS B 1 138 ? -19.453 3.695 8.312 1 98.31 138 LYS B N 1
ATOM 2311 C CA . LYS B 1 138 ? -20.609 4.547 8.617 1 98.31 138 LYS B CA 1
ATOM 2312 C C . LYS B 1 138 ? -20.375 5.336 9.898 1 98.31 138 LYS B C 1
ATOM 2314 O O . LYS B 1 138 ? -19.781 4.824 10.852 1 98.31 138 LYS B O 1
ATOM 2319 N N . VAL B 1 139 ? -20.891 6.59 9.875 1 98.56 139 VAL B N 1
ATOM 2320 C CA . VAL B 1 139 ? -20.891 7.379 11.109 1 98.56 139 VAL B CA 1
ATOM 2321 C C . VAL B 1 139 ? -21.844 6.75 12.125 1 98.56 139 VAL B C 1
ATOM 2323 O O . VAL B 1 139 ? -23.047 6.605 11.852 1 98.56 139 VAL B O 1
ATOM 2326 N N . VAL B 1 140 ? -21.344 6.391 13.281 1 98.62 140 VAL B N 1
ATOM 2327 C CA . VAL B 1 140 ? -22.203 5.703 14.25 1 98.62 140 VAL B CA 1
ATOM 2328 C C . VAL B 1 140 ? -22.609 6.668 15.359 1 98.62 140 VAL B C 1
ATOM 2330 O O . VAL B 1 140 ? -23.656 6.508 15.977 1 98.62 140 VAL B O 1
ATOM 2333 N N . ARG B 1 141 ? -21.781 7.609 15.664 1 98.06 141 ARG B N 1
ATOM 2334 C CA . ARG B 1 141 ? -22.094 8.672 16.625 1 98.06 141 ARG B CA 1
ATOM 2335 C C . ARG B 1 141 ? -21.047 9.773 16.578 1 98.06 141 ARG B C 1
ATOM 2337 O O . ARG B 1 141 ? -20.031 9.641 15.883 1 98.06 141 ARG B O 1
ATOM 2344 N N . GLU B 1 142 ? -21.312 10.812 17.328 1 98.31 142 GLU B N 1
ATOM 2345 C CA . GLU B 1 142 ? -20.328 11.867 17.547 1 98.31 142 GLU B CA 1
ATOM 2346 C C . GLU B 1 142 ? -19.391 11.531 18.703 1 98.31 142 GLU B C 1
ATOM 2348 O O . GLU B 1 142 ? -19.766 10.805 19.625 1 98.31 142 GLU B O 1
ATOM 2353 N N . LEU B 1 143 ? -18.219 12.086 18.609 1 98.5 143 LEU B N 1
ATOM 2354 C CA . LEU B 1 143 ? -17.266 11.891 19.703 1 98.5 143 LEU B CA 1
ATOM 2355 C C . LEU B 1 143 ? -17.594 12.797 20.891 1 98.5 143 LEU B C 1
ATOM 2357 O O . LEU B 1 143 ? -18.094 13.914 20.703 1 98.5 143 LEU B O 1
ATOM 2361 N N . THR B 1 144 ? -17.344 12.273 22.016 1 98.06 144 THR B N 1
ATOM 2362 C CA . THR B 1 144 ? -17.438 13.102 23.203 1 98.06 144 THR B CA 1
ATOM 2363 C C . THR B 1 144 ? -16.234 14.047 23.297 1 98.06 144 THR B C 1
ATOM 2365 O O . THR B 1 144 ? -15.227 13.836 22.641 1 98.06 144 THR B O 1
ATOM 2368 N N . GLU B 1 145 ? -16.422 15.094 24.125 1 97.38 145 GLU B N 1
ATOM 2369 C CA . GLU B 1 145 ? -15.312 16.016 24.328 1 97.38 145 GLU B CA 1
ATOM 2370 C C . GLU B 1 145 ? -14.102 15.305 24.922 1 97.38 145 GLU B C 1
ATOM 2372 O O . GLU B 1 145 ? -12.961 15.633 24.594 1 97.38 145 GLU B O 1
ATOM 2377 N N . ALA B 1 146 ? -14.32 14.406 25.828 1 97.62 146 ALA B N 1
ATOM 2378 C CA . ALA B 1 146 ? -13.25 13.617 26.438 1 97.62 146 ALA B CA 1
ATOM 2379 C C . ALA B 1 146 ? -12.484 12.828 25.375 1 97.62 146 ALA B C 1
ATOM 2381 O O . ALA B 1 146 ? -11.258 12.75 25.422 1 97.62 146 ALA B O 1
ATOM 2382 N N . GLN B 1 147 ? -13.156 12.25 24.453 1 96.88 147 GLN B N 1
ATOM 2383 C CA . GLN B 1 147 ? -12.531 11.516 23.359 1 96.88 147 GLN B CA 1
ATOM 2384 C C . GLN B 1 147 ? -11.703 12.445 22.469 1 96.88 147 GLN B C 1
ATOM 2386 O O . GLN B 1 147 ? -10.602 12.086 22.047 1 96.88 147 GLN B O 1
ATOM 2391 N N . LYS B 1 148 ? -12.156 13.555 22.203 1 97.62 148 LYS B N 1
ATOM 2392 C CA . LYS B 1 148 ? -11.414 14.531 21.406 1 97.62 148 LYS B CA 1
ATOM 2393 C C . LYS B 1 148 ? -10.109 14.922 22.078 1 97.62 148 LYS B C 1
ATOM 2395 O O . LYS B 1 148 ? -9.078 15.055 21.422 1 97.62 148 LYS B O 1
ATOM 2400 N N . LYS B 1 149 ? -10.203 15.156 23.312 1 97.38 149 LYS B N 1
ATOM 2401 C CA . LYS B 1 149 ? -8.992 15.484 24.062 1 97.38 149 LYS B CA 1
ATOM 2402 C C . LYS B 1 149 ? -7.992 14.336 24.016 1 97.38 149 LYS B C 1
ATOM 2404 O O . LYS B 1 149 ? -6.781 14.562 23.969 1 97.38 149 LYS B O 1
ATOM 2409 N N . MET B 1 150 ? -8.484 13.078 24.078 1 97.38 150 MET B N 1
ATOM 2410 C CA . MET B 1 150 ? -7.629 11.898 24 1 97.38 150 MET B CA 1
ATOM 2411 C C . MET B 1 150 ? -6.895 11.867 22.656 1 97.38 150 MET B C 1
ATOM 2413 O O . MET B 1 150 ? -5.746 11.422 22.594 1 97.38 150 MET B O 1
ATOM 2417 N N . LEU B 1 151 ? -7.551 12.328 21.625 1 97.88 151 LEU B N 1
ATOM 2418 C CA . LEU B 1 151 ? -6.922 12.391 20.312 1 97.88 151 LEU B CA 1
ATOM 2419 C C . LEU B 1 151 ? -5.723 13.336 20.328 1 97.88 151 LEU B C 1
ATOM 2421 O O . LEU B 1 151 ? -4.66 13 19.797 1 97.88 151 LEU B O 1
ATOM 2425 N N . GLU B 1 152 ? -5.867 14.492 20.891 1 97.62 152 GLU B N 1
ATOM 2426 C CA . GLU B 1 152 ? -4.77 15.445 21.031 1 97.62 152 GLU B CA 1
ATOM 2427 C C . GLU B 1 152 ? -3.609 14.836 21.812 1 97.62 152 GLU B C 1
ATOM 2429 O O . GLU B 1 152 ? -2.447 15.008 21.438 1 97.62 152 GLU B O 1
ATOM 2434 N N . ALA B 1 153 ? -3.986 14.141 22.875 1 97.19 153 ALA B N 1
ATOM 2435 C CA . ALA B 1 153 ? -2.973 13.523 23.734 1 97.19 153 ALA B CA 1
ATOM 2436 C C . ALA B 1 153 ? -2.207 12.438 22.969 1 97.19 153 ALA B C 1
ATOM 2438 O O . ALA B 1 153 ? -1.002 12.273 23.172 1 97.19 153 ALA B O 1
ATOM 2439 N N . SER B 1 154 ? -2.924 11.641 22.203 1 96 154 SER B N 1
ATOM 2440 C CA . SER B 1 154 ? -2.293 10.594 21.406 1 96 154 SER B CA 1
ATOM 2441 C C . SER B 1 154 ? -1.266 11.18 20.438 1 96 154 SER B C 1
ATOM 2443 O O . SER B 1 154 ? -0.153 10.664 20.328 1 96 154 SER B O 1
ATOM 2445 N N . ALA B 1 155 ? -1.607 12.242 19.781 1 96.94 155 ALA B N 1
ATOM 2446 C CA . ALA B 1 155 ? -0.693 12.906 18.859 1 96.94 155 ALA B CA 1
ATOM 2447 C C . ALA B 1 155 ? 0.538 13.438 19.594 1 96.94 155 ALA B C 1
ATOM 2449 O O . ALA B 1 155 ? 1.667 13.258 19.125 1 96.94 155 ALA B O 1
ATOM 2450 N N . ALA B 1 156 ? 0.311 14.047 20.672 1 97.31 156 ALA B N 1
ATOM 2451 C CA . ALA B 1 156 ? 1.416 14.586 21.469 1 97.31 156 ALA B CA 1
ATOM 2452 C C . ALA B 1 156 ? 2.355 13.469 21.922 1 97.31 156 ALA B C 1
ATOM 2454 O O . ALA B 1 156 ? 3.578 13.641 21.922 1 97.31 156 ALA B O 1
ATOM 2455 N N . HIS B 1 157 ? 1.733 12.406 22.359 1 97.5 157 HIS B N 1
ATOM 2456 C CA . HIS B 1 157 ? 2.518 11.25 22.797 1 97.5 157 HIS B CA 1
ATOM 2457 C C . HIS B 1 157 ? 3.455 10.781 21.688 1 97.5 157 HIS B C 1
ATOM 2459 O O . HIS B 1 157 ? 4.617 10.453 21.938 1 97.5 157 HIS B O 1
ATOM 2465 N N . TYR B 1 158 ? 3.01 10.703 20.453 1 97.81 158 TYR B N 1
ATOM 2466 C CA . TYR B 1 158 ? 3.824 10.188 19.359 1 97.81 158 TYR B CA 1
ATOM 2467 C C . TYR B 1 158 ? 4.906 11.188 18.969 1 97.81 158 TYR B C 1
ATOM 2469 O O . TYR B 1 158 ? 5.961 10.805 18.453 1 97.81 158 TYR B O 1
ATOM 2477 N N . VAL B 1 159 ? 4.699 12.508 19.141 1 98.31 159 VAL B N 1
ATOM 2478 C CA . VAL B 1 159 ? 5.773 13.484 18.969 1 98.31 159 VAL B CA 1
ATOM 2479 C C . VAL B 1 159 ? 6.898 13.188 19.969 1 98.31 159 VAL B C 1
ATOM 2481 O O . VAL B 1 159 ? 8.07 13.117 19.578 1 98.31 159 VAL B O 1
ATOM 2484 N N . HIS B 1 160 ? 6.48 12.93 21.203 1 98.25 160 HIS B N 1
ATOM 2485 C CA . HIS B 1 160 ? 7.465 12.609 22.234 1 98.25 160 HIS B CA 1
ATOM 2486 C C . HIS B 1 160 ? 8.188 11.305 21.922 1 98.25 160 HIS B C 1
ATOM 2488 O O . HIS B 1 160 ? 9.406 11.211 22.062 1 98.25 160 HIS B O 1
ATOM 2494 N N . ASN B 1 161 ? 7.461 10.32 21.578 1 98.38 161 ASN B N 1
ATOM 2495 C CA . ASN B 1 161 ? 8.047 9.031 21.234 1 98.38 161 ASN B CA 1
ATOM 2496 C C . ASN B 1 161 ? 9.047 9.148 20.078 1 98.38 161 ASN B C 1
ATOM 2498 O O . ASN B 1 161 ? 10.102 8.516 20.109 1 98.38 161 ASN B O 1
ATOM 2502 N N . ALA B 1 162 ? 8.711 9.922 19.062 1 98.31 162 ALA B N 1
ATOM 2503 C CA . ALA B 1 162 ? 9.609 10.141 17.938 1 98.31 162 ALA B CA 1
ATOM 2504 C C . ALA B 1 162 ? 10.922 10.773 18.391 1 98.31 162 ALA B C 1
ATOM 2506 O O . ALA B 1 162 ? 11.992 10.391 17.922 1 98.31 162 ALA B O 1
ATOM 2507 N N . GLN B 1 163 ? 10.805 11.719 19.219 1 98.12 163 GLN B N 1
ATOM 2508 C CA . GLN B 1 163 ? 12 12.344 19.781 1 98.12 163 GLN B CA 1
ATOM 2509 C C . GLN B 1 163 ? 12.852 11.32 20.531 1 98.12 163 GLN B C 1
ATOM 2511 O O . GLN B 1 163 ? 14.086 11.328 20.406 1 98.12 163 GLN B O 1
ATOM 2516 N N . ARG B 1 164 ? 12.219 10.508 21.312 1 98.38 164 ARG B N 1
ATOM 2517 C CA . ARG B 1 164 ? 12.914 9.453 22.047 1 98.38 164 ARG B CA 1
ATOM 2518 C C . ARG B 1 164 ? 13.648 8.516 21.078 1 98.38 164 ARG B C 1
ATOM 2520 O O . ARG B 1 164 ? 14.812 8.172 21.312 1 98.38 164 ARG B O 1
ATOM 2527 N N . TYR B 1 165 ? 12.961 8.086 20.016 1 98.12 165 TYR B N 1
ATOM 2528 C CA . TYR B 1 165 ? 13.586 7.211 19.031 1 98.12 165 TYR B CA 1
ATOM 2529 C C . TYR B 1 165 ? 14.766 7.902 18.359 1 98.12 165 TYR B C 1
ATOM 2531 O O . TYR B 1 165 ? 15.812 7.289 18.156 1 98.12 165 TYR B O 1
ATOM 2539 N N . ALA B 1 166 ? 14.594 9.133 18.047 1 96.81 166 ALA B N 1
ATOM 2540 C CA . ALA B 1 166 ? 15.672 9.891 17.406 1 96.81 166 ALA B CA 1
ATOM 2541 C C . ALA B 1 166 ? 16.906 9.914 18.297 1 96.81 166 ALA B C 1
ATOM 2543 O O . ALA B 1 166 ? 18.047 9.828 17.797 1 96.81 166 ALA B O 1
ATOM 2544 N N . ARG B 1 167 ? 16.672 9.969 19.531 1 97.12 167 ARG B N 1
ATOM 2545 C CA . ARG B 1 167 ? 17.75 10.133 20.5 1 97.12 167 ARG B CA 1
ATOM 2546 C C . ARG B 1 167 ? 18.359 8.789 20.875 1 97.12 167 ARG B C 1
ATOM 2548 O O . ARG B 1 167 ? 19.578 8.664 21.016 1 97.12 167 ARG B O 1
ATOM 2555 N N . ASP B 1 168 ? 17.531 7.777 20.984 1 97.5 168 ASP B N 1
ATOM 2556 C CA . ASP B 1 168 ? 17.953 6.625 21.766 1 97.5 168 ASP B CA 1
ATOM 2557 C C . ASP B 1 168 ? 18.031 5.371 20.906 1 97.5 168 ASP B C 1
ATOM 2559 O O . ASP B 1 168 ? 18.609 4.359 21.312 1 97.5 168 ASP B O 1
ATOM 2563 N N . LEU B 1 169 ? 17.438 5.406 19.781 1 96.5 169 LEU B N 1
ATOM 2564 C CA . LEU B 1 169 ? 17.438 4.211 18.938 1 96.5 169 LEU B CA 1
ATOM 2565 C C . LEU B 1 169 ? 18.844 3.9 18.438 1 96.5 169 LEU B C 1
ATOM 2567 O O . LEU B 1 169 ? 19.531 4.773 17.891 1 96.5 169 LEU B O 1
ATOM 2571 N N . ALA B 1 170 ? 19.312 2.648 18.641 1 95.62 170 ALA B N 1
ATOM 2572 C CA . ALA B 1 170 ? 20.625 2.195 18.188 1 95.62 170 ALA B CA 1
ATOM 2573 C C . ALA B 1 170 ? 20.562 0.746 17.703 1 95.62 170 ALA B C 1
ATOM 2575 O O . ALA B 1 170 ? 19.859 -0.078 18.297 1 95.62 170 ALA B O 1
ATOM 2576 N N . GLU B 1 171 ? 21.359 0.573 16.672 1 93.88 171 GLU B N 1
ATOM 2577 C CA . GLU B 1 171 ? 21.484 -0.808 16.219 1 93.88 171 GLU B CA 1
ATOM 2578 C C . GLU B 1 171 ? 22.203 -1.665 17.25 1 93.88 171 GLU B C 1
ATOM 2580 O O . GLU B 1 171 ? 23.203 -1.231 17.844 1 93.88 171 GLU B O 1
ATOM 2585 N N . GLN B 1 17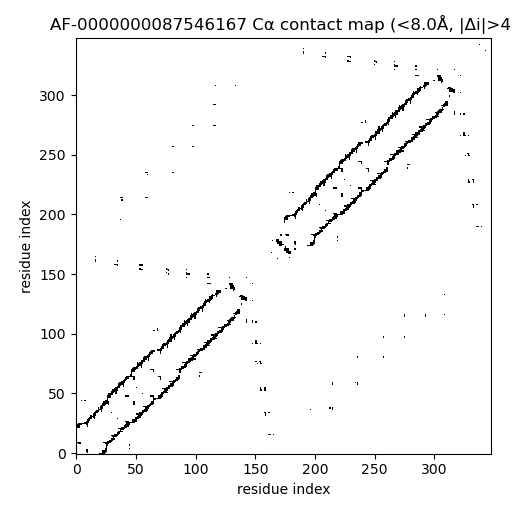2 ? 21.594 -2.758 17.562 1 92.69 172 GLN B N 1
ATOM 2586 C CA . GLN B 1 172 ? 22.25 -3.686 18.469 1 92.69 172 GLN B CA 1
ATOM 2587 C C . GLN B 1 172 ? 23.203 -4.613 17.719 1 92.69 172 GLN B C 1
ATOM 2589 O O . GLN B 1 172 ? 22.781 -5.316 16.797 1 92.69 172 GLN B O 1
ATOM 2594 N N . GLU B 1 173 ? 24.438 -4.562 17.812 1 82.06 173 GLU B N 1
ATOM 2595 C CA . GLU B 1 173 ? 25.453 -5.383 17.188 1 82.06 173 GLU B CA 1
ATOM 2596 C C . GLU B 1 173 ? 25.359 -6.84 17.625 1 82.06 173 GLU B C 1
ATOM 2598 O O . GLU B 1 173 ? 25 -7.121 18.781 1 82.06 173 GLU B O 1
ATOM 2603 N N . SER B 1 174 ? 25.234 -7.75 16.531 1 66.94 174 SER B N 1
ATOM 2604 C CA . SER B 1 174 ? 25.312 -9.164 16.891 1 66.94 174 SER B CA 1
ATOM 2605 C C . SER B 1 174 ? 26.578 -9.469 17.688 1 66.94 174 SER B C 1
ATOM 2607 O O . SER B 1 174 ? 27.594 -8.805 17.531 1 66.94 174 SER B O 1
#

Secondary structure (DSSP, 8-state):
-EE-BTTB--EE-TT-EE-TT-EEEEEEEE-TT-EE-TT-EEEEEEEEEEE-TT-EE-TT-EEE-BTTB-EEE-TT-EE-TT-EEES-EE-TT-EEPTT-EE-TT-EE-SS-EEPTT-EE-TT-EE-TTEEEETTTTEEEEEPPHHHHHHHHHHHHHHHHHHHHHHHHEEE---/-EEEETTB-EEE-TT-EE-TT-EEEEEEEE-TT-EE-TT-EEEEEEEEEEE-TT-EE-TT-EEE-BTTB-EEE-TT-EE-TT-EEES-EE-TT-EEPTT-EE-TT-EE-SS-EEPTT-EE-TT-EE-TTEEEETTTTEEEEEPPHHHHHHHHHHHHHHHHHHHHHHHH------

Nearest PDB structures (foldseek):
  4n27-assembly1_C  TM=9.892E-01  e=4.113E-20  Brucella abortus 2308
  7zw9-assembly1_A-3  TM=9.966E-01  e=1.637E-19  Burkholderia pseudomallei
  2fko-assembly1_A  TM=9.741E-01  e=2.209E-18  Pyrococcus horikoshii OT3
  1xhd-assembly1_A  TM=9.879E-01  e=1.252E-16  Bacillus cereus ATCC 14579
  9jyw-assembly2_F  TM=9.753E-01  e=5.841E-16  Aeribacillus pallidus

Solvent-accessible surface area (backbone atoms only — not comparable to full-atom values): 15206 Å² total; per-residue (Å²): 64,80,37,71,49,87,88,33,47,62,43,70,33,91,60,31,43,72,33,79,64,14,40,37,30,8,30,32,38,35,27,52,35,10,35,36,27,48,56,15,35,40,46,16,83,60,25,50,34,39,39,20,40,28,12,40,40,29,40,47,18,39,38,40,36,43,80,94,23,45,24,42,38,30,39,24,19,38,37,26,42,46,16,35,43,29,7,27,38,38,25,41,26,15,34,40,21,40,47,14,38,40,28,45,54,17,35,40,26,34,37,21,39,37,31,60,56,13,29,42,53,65,56,38,76,42,62,63,28,26,30,28,41,39,76,71,46,40,78,77,47,69,56,50,71,70,54,46,52,47,31,47,50,51,16,52,48,50,35,52,47,45,53,47,46,74,71,36,55,40,81,41,81,129,64,45,23,24,44,67,89,33,46,64,42,69,34,90,62,32,43,69,33,80,64,14,38,39,31,6,29,31,38,34,29,51,36,11,34,37,26,50,53,15,35,40,46,15,80,59,24,50,34,39,40,20,41,28,14,39,39,29,39,48,17,40,36,40,36,48,81,96,23,44,25,41,38,30,40,25,19,37,37,27,44,44,16,35,41,28,7,27,38,38,26,41,27,16,35,39,22,42,47,15,38,38,28,45,56,16,36,39,28,34,38,21,38,36,30,59,56,12,31,42,53,66,56,40,74,42,61,62,28,27,32,27,41,42,75,70,46,40,76,76,46,70,58,51,73,70,56,46,52,48,32,49,50,52,16,52,49,51,37,52,50,45,51,48,45,73,71,64,64,69,86,77,79,131

Organism: NCBI:txid47879

InterPro domains:
  IPR001451 Hexapeptide repeat [PF00132] (87-121)
  IPR011004 Trimeric LpxA-like superfamily [SSF51161] (4-169)
  IPR047324 Gamma carbonic anhydrase-like [cd04645] (11-163)
  IPR050484 Transferase Hexapeptide/Carbonic Anhydrase [PTHR13061] (10-171)

Sequence (348 aa):
MKYRLGDARVETHPQSWVAPNATLVGKVRLEEGASVWFNAVLRGDNELILIGKDSNVQDGTVMHTDMGFPLTIGTGVTIGHNAMLHGCTVGDYSLIGINAVILNGAKIGKNCIIGANALIGENKEIPDGSLVMGSPGKVVRELTEAQKKMLEASAAHYVHNAQRYARDLAEQESMKYRLGDARVETHPQSWVAPNATLVGKVRLEEGASVWFNAVLRGDNELILIGKDSNVQDGTVMHTDMGFPLTIGTGVTIGHNAMLHGCTVGDYSLIGINAVILNGAKIGKNCIIGANALIGENKEIPDGSLVMGSPGKVVRELTEAQKKMLEASAAHYVHNAQRYARDLAEQES

Radius of gyration: 19.83 Å; Cα contacts (8 Å, |Δi|>4): 1141; chains: 2; bounding box: 48×48×47 Å

Foldseek 3Di:
DWEEDVVFGEAEDPLEEEAPAEYHYGQEYYDHLEYEEALEYHHCPAHHAYAEALEYHYAQEYEEEHHPQYHEEYHLEYEEHNEYEYREYAEHLEYEEAPEYEYTLEYHYALEYEYHPEYDDHNHYHYHQFYWDDVPIDGPDGHDPVSSVVSNVVSVVVSVVSVVCVPPPDDDDD/DWEEDVVFGEAEDPQEEEAPQEYHYGQEYYDHLEYEEALEYEHCPAHHAYAEHLEYHYHLEYEEEDHPQYHEEYHLEYEEANEYEYREYAEHLEYEEHPEYHYGLEYHYALEYEYHPEYDDHNHYHYHQFYWDDHPIDGPDGHDPVSSVVSNVVSVVVSVVRVCCVPPPDDDDD